Protein AF-A0A0P7Z3B7-F1 (afdb_monomer)

Foldseek 3Di:
DDDDDDDDDDDDDDDPDPDDDDPDPPPPDPDPVVVVVVVLCVLCVVLVHDPVNCVLLVFDFAAADPPWDFQDADPVQGTAIAHPLLSVLVVVLQVVCVVVVHHKDWRHFADALVRLSVVSVVVVVVPDDSVRCCQAGPRRRRDNSSNRFKTFIDDPPDDGQDPVRCVDPNLVSCVVPVVVSQKDQQAPCPPNSNHHHGSRIIGRDDPPD

Nearest PDB structures (foldseek):
  4mph-assembly1_B  TM=8.193E-01  e=2.760E-11  Bacillus anthracis
  4ox3-assembly1_A  TM=8.650E-01  e=1.212E-10  Bacillus subtilis subsp. subtilis str. 168
  4oxd-assembly1_A  TM=7.493E-01  e=1.209E-07  Streptococcus pneumoniae R6
  4oxd-a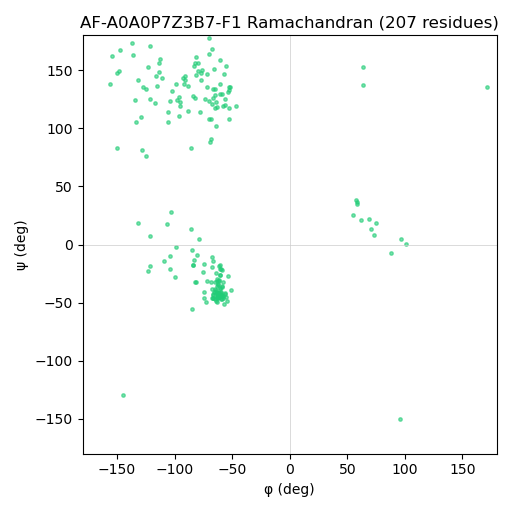ssembly2_B  TM=7.514E-01  e=4.695E-07  Streptococcus pneumoniae R6
  4nt9-assembly1_B  TM=7.430E-01  e=5.311E-07  Streptococcus pneumoniae TIGR4

Secondary structure (DSSP, 8-state):
-----PPP-----------------PPPPPPHHHHHHHHHHHHHHHTT--HHHHHHHTPPP-PPP---EEEE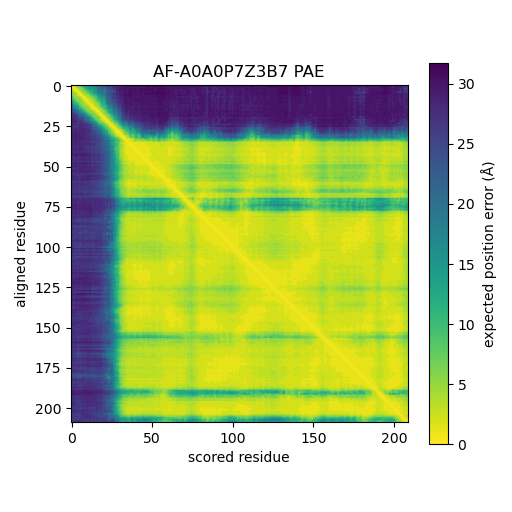EETTTEEEEE-HHHHHHHHHHHHHHHHTT---EEEE----HHHHHHHHHHHHHTT--HHHHTTSSPPTT--GGGGT-EEEEE-SSS-TTSGGGGGSHHHHHHHHHGGGGTEEESS-SSSSTTPPP-TTEEEEPPTT-

Solvent-accessible surface area (backbone atoms only — not comparable to full-atom values): 12345 Å² total; per-residue (Å²): 131,90,78,92,82,84,84,88,83,83,87,85,88,76,82,83,73,82,78,74,79,82,91,66,88,67,79,75,73,76,55,70,69,57,58,49,50,52,51,32,50,53,53,32,51,75,66,72,48,49,72,66,63,48,57,77,34,68,66,61,81,28,66,68,58,83,79,60,37,82,55,49,75,43,99,88,84,42,76,37,36,14,21,65,66,40,38,51,34,47,51,54,48,51,54,52,34,47,75,70,76,31,67,78,41,81,79,46,36,44,40,54,56,67,54,45,45,48,56,53,51,53,45,42,72,72,68,46,50,67,76,61,50,45,31,79,40,64,58,49,42,42,34,57,24,19,43,16,35,21,37,29,47,40,56,92,89,48,69,77,98,42,68,66,44,56,78,35,73,49,38,53,48,42,77,75,47,32,58,85,48,37,32,41,74,67,23,45,89,63,93,27,57,70,36,50,59,37,73,38,37,32,30,51,62,57,96,91,112

Structure (mmCIF, N/CA/C/O backbone):
data_AF-A0A0P7Z3B7-F1
#
_entry.id   AF-A0A0P7Z3B7-F1
#
loop_
_atom_site.group_PDB
_atom_site.id
_atom_site.type_symbol
_atom_site.label_atom_id
_atom_site.label_alt_id
_atom_site.label_comp_id
_atom_site.label_asym_id
_atom_site.label_entity_id
_atom_site.label_seq_id
_atom_site.pdbx_PDB_ins_code
_atom_site.Cartn_x
_atom_site.Cartn_y
_atom_site.Cartn_z
_atom_site.occupancy
_atom_site.B_iso_or_equiv
_atom_s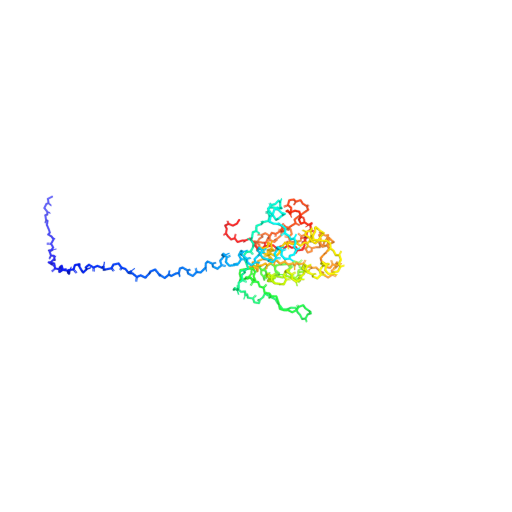ite.auth_seq_id
_atom_site.auth_comp_id
_atom_site.auth_asym_id
_atom_site.auth_atom_id
_atom_site.pdbx_PDB_model_num
ATOM 1 N N . MET A 1 1 ? -27.847 -69.546 -26.483 1.00 36.50 1 MET A N 1
ATOM 2 C CA . MET A 1 1 ? -27.750 -70.873 -25.841 1.00 36.50 1 MET A CA 1
ATOM 3 C C . MET A 1 1 ? -26.694 -70.793 -24.744 1.00 36.50 1 MET A C 1
ATOM 5 O O . MET A 1 1 ? -25.582 -70.447 -25.092 1.00 36.50 1 MET A O 1
ATOM 9 N N . ILE A 1 2 ? -27.082 -71.100 -23.490 1.00 36.81 2 ILE A N 1
ATOM 10 C CA . ILE A 1 2 ? -26.326 -71.859 -22.457 1.00 36.81 2 ILE A CA 1
ATOM 11 C C . ILE A 1 2 ? -24.999 -71.226 -21.943 1.00 36.81 2 ILE A C 1
ATOM 13 O O . ILE A 1 2 ? -24.175 -70.839 -22.747 1.00 36.81 2 ILE A O 1
ATOM 17 N N . ASN A 1 3 ? -24.581 -71.177 -20.671 1.00 33.94 3 ASN A N 1
ATOM 18 C CA . ASN A 1 3 ? -25.103 -71.322 -19.300 1.00 33.94 3 ASN A CA 1
ATOM 19 C C . ASN A 1 3 ? -23.839 -71.331 -18.388 1.00 33.94 3 ASN A C 1
ATOM 21 O O . ASN A 1 3 ? -22.942 -72.109 -18.688 1.00 33.94 3 ASN A O 1
ATOM 25 N N . ARG A 1 4 ? -23.841 -70.594 -17.256 1.00 42.25 4 ARG A N 1
ATOM 26 C CA . ARG A 1 4 ? -23.097 -70.850 -15.977 1.00 42.25 4 ARG A CA 1
ATOM 27 C C . ARG A 1 4 ? -21.538 -70.834 -16.011 1.00 42.25 4 ARG A C 1
ATOM 29 O O . ARG A 1 4 ? -20.939 -71.046 -17.043 1.00 42.25 4 ARG A O 1
ATOM 36 N N . CYS A 1 5 ? -20.772 -70.525 -14.954 1.00 36.00 5 CYS A N 1
ATOM 37 C CA . CYS A 1 5 ? -20.887 -70.736 -13.502 1.00 36.00 5 CYS A CA 1
ATOM 38 C C . CYS A 1 5 ? -20.172 -69.617 -12.701 1.00 36.00 5 CYS A C 1
ATOM 40 O O . CYS A 1 5 ? -19.116 -69.137 -13.099 1.00 36.00 5 CYS A O 1
ATOM 42 N N . ARG A 1 6 ? -20.711 -69.286 -11.518 1.00 44.97 6 ARG A N 1
ATOM 43 C CA . ARG A 1 6 ? -20.017 -68.599 -10.406 1.00 44.97 6 ARG A CA 1
ATOM 44 C C . ARG A 1 6 ? -19.153 -69.595 -9.615 1.00 44.97 6 ARG A C 1
ATOM 46 O O . ARG A 1 6 ? -19.580 -70.744 -9.494 1.00 44.97 6 ARG A O 1
ATOM 53 N N . PRO A 1 7 ? -18.108 -69.146 -8.901 1.00 41.78 7 PRO A N 1
ATOM 54 C CA . PRO A 1 7 ? -17.757 -69.714 -7.611 1.00 41.78 7 PRO A CA 1
ATOM 55 C C . PRO A 1 7 ? -18.295 -68.835 -6.473 1.00 41.78 7 PRO A C 1
ATOM 57 O O . PRO A 1 7 ? -18.281 -67.605 -6.526 1.00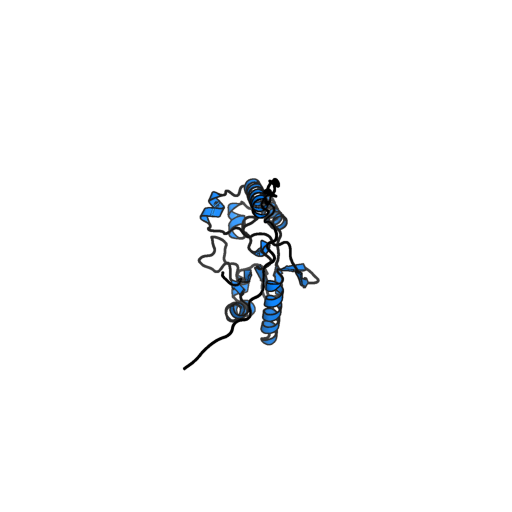 41.78 7 PRO A O 1
ATOM 60 N N . ALA A 1 8 ? -18.819 -69.509 -5.455 1.00 45.41 8 ALA A N 1
ATOM 61 C CA . ALA A 1 8 ? -19.181 -68.944 -4.168 1.00 45.41 8 ALA A CA 1
ATOM 62 C C . ALA A 1 8 ? -17.913 -68.722 -3.331 1.00 45.41 8 ALA A C 1
ATOM 64 O O . ALA A 1 8 ? -17.036 -69.586 -3.329 1.00 45.41 8 ALA A O 1
ATOM 65 N N . LEU A 1 9 ? -17.845 -67.619 -2.583 1.00 38.56 9 LEU A N 1
ATOM 66 C CA . LEU A 1 9 ? -16.913 -67.489 -1.467 1.00 38.56 9 LEU A CA 1
ATOM 67 C C . LEU A 1 9 ? -17.702 -67.207 -0.188 1.00 38.56 9 LEU A C 1
ATOM 69 O O . LEU A 1 9 ? -18.557 -66.325 -0.136 1.00 38.56 9 LEU A O 1
ATOM 73 N N . LEU A 1 10 ? -17.442 -68.070 0.787 1.00 37.56 10 LEU A N 1
ATOM 74 C CA . LEU A 1 10 ? -18.091 -68.209 2.080 1.00 37.56 10 LEU A CA 1
ATOM 75 C C . LEU A 1 10 ? -17.567 -67.156 3.076 1.00 37.56 10 LEU A C 1
ATOM 77 O O . LEU A 1 10 ? -16.421 -66.725 2.991 1.00 37.56 10 LEU A O 1
ATOM 81 N N . LEU A 1 11 ? -18.452 -66.768 3.996 1.00 44.72 11 LEU A N 1
ATOM 82 C CA . LEU A 1 11 ? -18.393 -65.672 4.966 1.00 44.72 11 LEU A CA 1
ATOM 83 C C . LEU A 1 11 ? -17.183 -65.647 5.916 1.00 44.72 11 LEU A C 1
ATOM 85 O O . LEU A 1 11 ? -16.770 -66.691 6.409 1.00 44.72 11 LEU A O 1
ATOM 89 N N . LEU A 1 12 ? -16.840 -64.438 6.382 1.00 35.62 12 LEU A N 1
ATOM 90 C CA . LEU A 1 12 ? -16.549 -64.182 7.800 1.00 35.62 12 LEU A CA 1
ATOM 91 C C . LEU A 1 12 ? -17.282 -62.904 8.254 1.00 35.62 12 LEU A C 1
ATOM 93 O O . LEU A 1 12 ? -16.911 -61.793 7.887 1.00 35.62 12 LEU A O 1
ATOM 97 N N . LEU A 1 13 ? -18.357 -63.079 9.031 1.00 47.16 13 LEU A N 1
ATOM 98 C CA . LEU A 1 13 ? -19.022 -62.013 9.786 1.00 47.16 13 LEU A CA 1
ATOM 99 C C . LEU A 1 13 ? -18.197 -61.724 11.045 1.00 47.16 13 LEU A C 1
ATOM 101 O O . LEU A 1 13 ? -18.100 -62.571 11.931 1.00 47.16 13 LEU A O 1
ATOM 105 N N . VAL A 1 14 ? -17.618 -60.529 11.120 1.00 44.59 14 VAL A N 1
ATOM 106 C CA . VAL A 1 14 ? -17.012 -59.972 12.339 1.00 44.59 14 VAL A CA 1
ATOM 107 C C . VAL A 1 14 ? -18.124 -59.238 13.104 1.00 44.59 14 VAL A C 1
ATOM 109 O O . VAL A 1 14 ? -18.920 -58.548 12.462 1.00 44.59 14 VAL A O 1
ATOM 112 N N . PRO A 1 15 ? -18.254 -59.377 14.437 1.00 44.25 15 PRO A N 1
ATOM 113 C CA . PRO A 1 15 ? -19.322 -58.703 15.165 1.00 44.25 15 PRO A CA 1
ATOM 114 C C . PRO A 1 15 ? -19.102 -57.186 15.132 1.00 44.25 15 PRO A C 1
ATOM 116 O O . PRO A 1 15 ? -17.994 -56.713 15.389 1.00 44.25 15 PRO A O 1
ATOM 119 N N . LEU A 1 16 ? -20.162 -56.422 14.838 1.00 47.56 16 LEU A N 1
ATOM 120 C CA . LEU A 1 16 ? -20.175 -54.977 15.063 1.00 47.56 16 LEU A CA 1
ATOM 121 C C . LEU A 1 16 ? -20.062 -54.730 16.570 1.00 47.56 16 LEU A C 1
ATOM 123 O O . LEU A 1 16 ? -21.037 -54.863 17.310 1.00 47.56 16 LEU A O 1
ATOM 127 N N . ALA A 1 17 ? -18.864 -54.373 17.026 1.00 47.78 17 ALA A N 1
ATOM 128 C CA . ALA A 1 17 ? -18.701 -53.730 18.315 1.00 47.78 17 ALA A CA 1
ATOM 129 C C . ALA A 1 17 ? -19.410 -52.370 18.255 1.00 47.78 17 ALA A C 1
ATOM 131 O O . ALA A 1 17 ? -19.120 -51.544 17.391 1.00 47.78 17 ALA A O 1
ATOM 132 N N . SER A 1 18 ? -20.363 -52.170 19.165 1.00 49.66 18 SER A N 1
ATOM 133 C CA . SER A 1 18 ? -21.007 -50.886 19.428 1.00 49.66 18 SER A CA 1
ATOM 134 C C . SER A 1 18 ? -19.931 -49.835 19.696 1.00 49.66 18 SER A C 1
ATOM 136 O O . SER A 1 18 ? -19.284 -49.871 20.743 1.00 49.66 18 SER A O 1
ATOM 138 N N . LEU A 1 19 ? -19.729 -48.913 18.755 1.00 43.72 19 LEU A N 1
ATOM 139 C CA . LEU A 1 19 ? -18.882 -47.749 18.968 1.00 43.72 19 LEU A CA 1
ATOM 140 C C . LEU A 1 19 ? -19.593 -46.851 19.981 1.00 43.72 19 LEU A C 1
ATOM 142 O O . LEU A 1 19 ? -20.632 -46.268 19.685 1.00 43.72 19 LEU A O 1
ATOM 146 N N . ALA A 1 20 ? -19.066 -46.802 21.201 1.00 49.91 20 ALA A N 1
ATOM 147 C CA . ALA A 1 20 ? -19.417 -45.756 22.145 1.00 49.91 20 ALA A CA 1
ATOM 148 C C . ALA A 1 20 ? -19.053 -44.404 21.516 1.00 49.91 20 ALA A C 1
ATOM 150 O O . ALA A 1 20 ? -17.937 -44.238 21.019 1.00 49.91 20 ALA A O 1
ATOM 151 N N . GLU A 1 21 ? -19.993 -43.459 21.517 1.00 45.69 21 GLU A N 1
ATOM 152 C CA . GLU A 1 21 ? -19.728 -42.100 21.048 1.00 45.69 21 GLU A CA 1
ATOM 153 C C . GLU A 1 21 ? -18.621 -41.458 21.897 1.00 45.69 21 GLU A C 1
ATOM 155 O O . GLU A 1 21 ? -18.611 -41.628 23.125 1.00 45.69 21 GLU A O 1
ATOM 160 N N . PRO A 1 22 ? -17.670 -40.728 21.287 1.00 35.72 22 PRO A N 1
ATOM 161 C CA . PRO A 1 22 ? -16.619 -40.087 22.048 1.00 35.72 22 PRO A CA 1
ATOM 162 C C . PRO A 1 22 ? -17.222 -38.929 22.849 1.00 35.72 22 PRO A C 1
ATOM 164 O O . PRO A 1 22 ? -17.558 -37.877 22.311 1.00 35.72 22 PRO A O 1
ATOM 167 N N . ARG A 1 23 ? -17.316 -39.114 24.169 1.00 43.25 23 ARG A N 1
ATOM 168 C CA . ARG A 1 23 ? -17.404 -38.012 25.133 1.00 43.25 23 ARG A CA 1
ATOM 169 C C . ARG A 1 23 ? -16.060 -37.294 25.166 1.00 43.25 23 ARG A C 1
ATOM 171 O O . ARG A 1 23 ? -15.190 -37.637 25.959 1.00 43.25 23 ARG A O 1
ATOM 178 N N . CYS A 1 24 ? -15.904 -36.321 24.283 1.00 29.91 24 CYS A N 1
ATOM 179 C CA . CYS A 1 24 ? -14.911 -35.267 24.412 1.00 29.91 24 CYS A CA 1
ATOM 180 C C . CYS A 1 24 ? -15.483 -34.024 23.723 1.00 29.91 24 CYS A C 1
ATOM 182 O O . CYS A 1 24 ? -15.210 -33.769 22.554 1.00 29.91 24 CYS A O 1
ATOM 184 N N . GLU A 1 25 ? -16.318 -33.267 24.436 1.00 40.88 25 GLU A N 1
ATOM 185 C CA . GLU A 1 25 ? -16.429 -31.834 24.157 1.00 40.88 25 GLU A CA 1
ATOM 186 C C . GLU A 1 25 ? -15.094 -31.230 24.593 1.00 40.88 25 GLU A C 1
ATOM 188 O O . GLU A 1 25 ? -14.868 -30.944 25.766 1.00 40.88 25 GLU A O 1
ATOM 193 N N . ALA A 1 26 ? -14.152 -31.159 23.654 1.00 45.47 26 ALA A N 1
ATOM 194 C CA . ALA A 1 26 ? -13.059 -30.217 23.776 1.00 45.47 26 ALA A CA 1
ATOM 195 C C . ALA A 1 26 ? -13.692 -28.833 23.642 1.00 45.47 26 ALA A C 1
ATOM 197 O O . ALA A 1 26 ? -14.347 -28.569 22.630 1.00 45.47 26 ALA A O 1
ATOM 198 N N . ASP A 1 27 ? -13.535 -27.981 24.657 1.00 44.59 27 ASP A N 1
ATOM 199 C CA . ASP A 1 27 ? -13.855 -26.562 24.528 1.00 44.59 27 ASP A CA 1
ATOM 200 C C . ASP A 1 27 ? -13.226 -26.070 23.221 1.00 44.59 27 ASP A C 1
ATOM 202 O O . ASP A 1 27 ? -12.018 -26.227 23.010 1.00 44.59 27 ASP A O 1
ATOM 206 N N . ALA A 1 28 ? -14.055 -25.578 22.298 1.00 48.34 28 ALA A N 1
ATOM 207 C CA . ALA A 1 28 ? -13.571 -25.107 21.013 1.00 48.34 28 ALA A CA 1
ATOM 208 C C . ALA A 1 28 ? -12.505 -24.039 21.280 1.00 48.34 28 ALA A C 1
ATOM 210 O O . ALA A 1 28 ? -12.786 -23.036 21.942 1.00 48.34 28 ALA A O 1
ATOM 211 N N . LEU A 1 29 ? -11.277 -24.272 20.803 1.00 41.44 29 LEU A N 1
ATOM 212 C CA . LEU A 1 29 ? -10.244 -23.243 20.817 1.00 41.44 29 LEU A CA 1
ATOM 213 C C . LEU A 1 29 ? -10.841 -21.987 20.166 1.00 41.44 29 LEU A C 1
ATOM 215 O O . LEU A 1 29 ? -11.536 -22.123 19.153 1.00 41.44 29 LEU A O 1
ATOM 219 N N . PRO A 1 30 ? -10.634 -20.792 20.748 1.00 51.16 30 PRO A N 1
ATOM 220 C CA . PRO A 1 30 ? -11.191 -19.572 20.189 1.00 51.16 30 PRO A CA 1
ATOM 221 C C . PRO A 1 30 ? -10.778 -19.463 18.723 1.00 51.16 30 PRO A C 1
ATOM 223 O O . PRO A 1 30 ? -9.611 -19.671 18.389 1.00 51.16 30 PRO A O 1
ATOM 226 N N . ASP A 1 31 ? -11.753 -19.186 17.857 1.00 54.22 31 ASP A N 1
ATOM 227 C CA . ASP A 1 31 ? -11.509 -18.935 16.443 1.00 54.22 31 ASP A CA 1
ATOM 228 C C . ASP A 1 31 ? -10.435 -17.835 16.332 1.00 54.22 31 ASP A C 1
ATOM 230 O O . ASP A 1 31 ? -10.680 -16.717 16.800 1.00 54.22 31 ASP A O 1
ATOM 234 N N . PRO A 1 32 ? -9.257 -18.116 15.742 1.00 61.25 32 PRO A N 1
ATOM 235 C CA . PRO A 1 32 ? -8.198 -17.122 15.580 1.00 61.25 32 PRO A CA 1
ATOM 236 C C . PRO A 1 32 ? -8.694 -15.848 14.880 1.00 61.25 32 PRO A C 1
ATOM 238 O O . PRO A 1 32 ? -8.189 -14.754 15.133 1.00 61.25 32 PRO A O 1
ATOM 241 N N . SER A 1 33 ? -9.739 -15.967 14.050 1.00 69.81 33 SER A N 1
ATOM 242 C CA . SER A 1 33 ? -10.384 -14.833 13.390 1.00 69.81 33 SER A CA 1
ATOM 243 C C . SER A 1 33 ? -11.217 -13.967 14.349 1.00 69.81 33 SER A C 1
ATOM 245 O O . SER A 1 33 ? -11.292 -12.749 14.169 1.00 69.81 33 SER A O 1
ATOM 247 N N . ALA A 1 34 ? -11.807 -14.556 15.395 1.00 75.25 34 ALA A N 1
ATOM 248 C CA . ALA A 1 34 ? -12.575 -13.835 16.407 1.00 75.25 34 ALA A CA 1
ATOM 249 C C . ALA A 1 34 ? -11.661 -13.046 17.355 1.00 75.25 34 ALA A C 1
ATOM 251 O O . ALA A 1 34 ? -11.952 -11.884 17.647 1.00 75.25 34 ALA A O 1
ATOM 252 N N . ASP A 1 35 ? -10.531 -13.633 17.769 1.00 87.25 35 ASP A N 1
ATOM 253 C CA . ASP A 1 35 ? -9.511 -12.925 18.558 1.00 87.25 35 ASP A CA 1
ATOM 254 C C . ASP A 1 35 ? -8.921 -11.745 17.770 1.00 87.25 35 ASP A C 1
ATOM 256 O O . ASP A 1 35 ? -8.833 -10.623 18.276 1.00 87.25 35 ASP A O 1
ATOM 260 N N . TYR A 1 36 ? -8.630 -11.955 16.481 1.00 90.38 36 TYR A N 1
ATOM 261 C CA . TYR A 1 36 ? -8.165 -10.886 15.600 1.00 90.38 36 TYR A CA 1
ATOM 262 C C . TYR A 1 36 ? -9.180 -9.738 15.488 1.00 90.38 36 TYR A C 1
ATOM 264 O O . TYR A 1 36 ? -8.816 -8.572 15.648 1.00 90.38 36 TYR A O 1
ATOM 272 N N . ARG A 1 37 ? -10.468 -10.044 15.274 1.00 93.19 37 ARG A N 1
ATOM 273 C CA . ARG A 1 37 ? -11.531 -9.024 15.205 1.00 93.19 37 ARG A CA 1
ATOM 274 C C . ARG A 1 37 ? -11.647 -8.220 16.497 1.00 93.19 37 ARG A C 1
ATOM 276 O O . ARG A 1 37 ? -11.743 -6.998 16.427 1.00 93.19 37 ARG A O 1
ATOM 283 N N . ALA A 1 38 ? -11.590 -8.881 17.653 1.00 93.44 38 ALA A N 1
ATOM 284 C CA . ALA A 1 38 ? -11.646 -8.205 18.948 1.00 93.44 38 ALA A CA 1
ATOM 285 C C . ALA A 1 38 ? -10.446 -7.264 19.154 1.00 93.44 38 ALA A C 1
ATOM 287 O O . ALA A 1 38 ? -10.609 -6.138 19.626 1.00 93.44 38 ALA A O 1
ATOM 288 N N . ARG A 1 39 ? -9.241 -7.686 18.744 1.00 94.69 39 ARG A N 1
ATOM 289 C CA . ARG A 1 39 ? -8.040 -6.832 18.766 1.00 94.69 39 ARG A CA 1
ATOM 290 C C . ARG A 1 39 ? -8.188 -5.616 17.854 1.00 94.69 39 ARG A C 1
ATOM 292 O O . ARG A 1 39 ? -7.888 -4.501 18.279 1.00 94.69 39 ARG A O 1
ATOM 299 N N . VAL A 1 40 ? -8.687 -5.814 16.634 1.00 96.81 40 VAL A N 1
ATOM 300 C CA . VAL A 1 40 ? -8.967 -4.730 15.680 1.00 96.81 40 VAL A CA 1
ATOM 301 C C . VAL A 1 40 ? -9.962 -3.727 16.270 1.00 96.81 40 VAL A C 1
ATOM 303 O O . VAL A 1 40 ? -9.705 -2.523 16.229 1.00 96.81 40 VAL A O 1
ATOM 306 N N . GLU A 1 41 ? -11.061 -4.191 16.863 1.00 95.81 41 GLU A N 1
ATOM 307 C CA . GLU A 1 41 ? -12.063 -3.325 17.501 1.00 95.81 41 GLU A CA 1
ATOM 308 C C . GLU A 1 41 ? -11.471 -2.525 18.672 1.00 95.81 41 GLU A C 1
ATOM 310 O O . GLU A 1 41 ? -11.667 -1.308 18.765 1.00 95.81 41 GLU A O 1
ATOM 315 N N . ALA A 1 42 ? -10.695 -3.184 19.538 1.00 96.06 42 ALA A N 1
ATOM 316 C CA . ALA A 1 42 ? -10.055 -2.546 20.685 1.00 96.06 42 ALA A CA 1
ATOM 317 C C . ALA A 1 42 ? -9.069 -1.443 20.258 1.00 96.06 42 ALA A C 1
ATOM 319 O O . ALA A 1 42 ? -9.105 -0.337 20.806 1.00 96.06 42 ALA A O 1
ATOM 320 N N . ILE A 1 43 ? -8.230 -1.714 19.252 1.00 97.44 43 ILE A N 1
ATOM 321 C CA . ILE A 1 43 ? -7.267 -0.742 18.715 1.00 97.44 43 ILE A CA 1
ATOM 322 C C . ILE A 1 43 ? -7.993 0.456 18.099 1.00 97.44 43 ILE A C 1
ATOM 324 O O . ILE A 1 43 ? -7.688 1.601 18.437 1.00 97.44 43 ILE A O 1
ATOM 328 N N . ASN A 1 44 ? -8.981 0.210 17.233 1.00 98.06 44 ASN A N 1
ATOM 329 C CA . ASN A 1 44 ? -9.733 1.280 16.574 1.00 98.06 44 ASN A CA 1
ATOM 330 C C . ASN A 1 44 ? -10.477 2.157 17.589 1.00 98.06 44 ASN A C 1
ATOM 332 O O . ASN A 1 44 ? -10.390 3.385 17.519 1.00 98.06 44 ASN A O 1
ATOM 336 N N . THR A 1 45 ? -11.103 1.547 18.599 1.00 97.00 45 THR A N 1
ATOM 337 C CA . THR A 1 45 ? -11.736 2.277 19.708 1.00 97.00 45 THR A CA 1
ATOM 338 C C . THR A 1 45 ? -10.717 3.144 20.454 1.00 97.00 45 THR A C 1
ATOM 340 O O . THR A 1 45 ? -10.977 4.318 20.718 1.00 97.00 45 THR A O 1
ATOM 343 N N . GLY A 1 46 ? -9.524 2.608 20.737 1.00 96.75 46 GLY A N 1
ATOM 344 C CA . GLY A 1 46 ? -8.428 3.336 21.385 1.00 96.75 46 GLY A CA 1
ATOM 345 C C . GLY A 1 46 ? -7.819 4.474 20.552 1.00 96.75 46 GLY A C 1
ATOM 346 O O . GLY A 1 46 ? -7.089 5.303 21.100 1.00 96.75 46 GLY A O 1
ATOM 347 N N . LEU A 1 47 ? -8.105 4.526 19.249 1.00 96.94 47 LEU A N 1
ATOM 348 C CA . LEU A 1 47 ? -7.741 5.617 18.336 1.00 96.94 47 LEU A CA 1
ATOM 349 C C . LEU A 1 47 ? -8.895 6.604 18.096 1.00 96.94 47 LEU A C 1
ATOM 351 O O . LEU A 1 47 ? -8.719 7.586 17.377 1.00 96.94 47 LEU A O 1
ATOM 355 N N . GLY A 1 48 ? -10.072 6.359 18.682 1.00 96.50 48 GLY A N 1
ATOM 356 C CA . GLY A 1 48 ? -11.276 7.156 18.438 1.00 96.50 48 GLY A CA 1
ATOM 357 C C . GLY A 1 48 ? -11.937 6.883 17.082 1.00 96.50 48 GLY A C 1
ATOM 358 O O . GLY A 1 48 ? -12.735 7.695 16.614 1.00 96.50 48 GLY A O 1
ATOM 359 N N . ILE A 1 49 ? -11.625 5.755 16.439 1.00 96.75 49 ILE A N 1
ATOM 360 C CA . ILE A 1 49 ? -12.220 5.340 15.166 1.00 96.75 49 ILE A CA 1
ATOM 361 C C . ILE A 1 49 ? -13.480 4.530 15.471 1.00 96.75 49 ILE A C 1
ATOM 363 O O . ILE A 1 49 ? -13.412 3.450 16.051 1.00 96.75 49 ILE A O 1
ATOM 367 N N . SER A 1 50 ? -14.643 5.050 15.079 1.00 93.00 50 SER A N 1
ATOM 368 C CA . SER A 1 50 ? -15.909 4.347 15.297 1.00 93.00 50 SER A CA 1
ATOM 369 C C . SER A 1 50 ? -16.179 3.279 14.238 1.00 93.00 50 SER A C 1
ATOM 371 O O . SER A 1 50 ? -15.927 3.473 13.049 1.00 93.00 50 SER A O 1
ATOM 373 N N . ASP A 1 51 ? -16.822 2.197 14.665 1.00 90.50 51 ASP A N 1
ATOM 374 C CA . ASP A 1 51 ? -17.336 1.126 13.808 1.00 90.50 51 ASP A CA 1
ATOM 375 C C . ASP A 1 51 ? -18.207 1.643 12.651 1.00 90.50 51 ASP A C 1
ATOM 377 O O . ASP A 1 51 ? -18.134 1.170 11.517 1.00 90.50 51 ASP A O 1
ATOM 381 N N . THR A 1 52 ? -19.032 2.654 12.933 1.00 90.81 52 THR A N 1
ATOM 382 C CA . THR A 1 52 ? -19.878 3.318 11.936 1.00 90.81 52 THR A CA 1
ATOM 383 C C . THR A 1 52 ? -19.042 4.038 10.881 1.00 90.81 52 THR A C 1
ATOM 385 O O . THR A 1 52 ? -19.364 3.956 9.699 1.00 90.81 52 THR A O 1
ATOM 388 N N . SER A 1 53 ? -17.958 4.712 11.284 1.00 90.12 53 SER A N 1
ATOM 389 C CA . SER A 1 53 ? -17.039 5.376 10.349 1.00 90.12 53 SER A CA 1
ATOM 390 C C . SER A 1 53 ? -16.434 4.372 9.368 1.00 90.12 53 SER A C 1
ATOM 392 O O . SER A 1 53 ? -16.444 4.603 8.163 1.00 90.12 53 SER A O 1
ATOM 394 N N . ILE A 1 54 ? -15.997 3.213 9.863 1.00 91.88 54 ILE A N 1
ATOM 395 C CA . ILE A 1 54 ? -15.427 2.144 9.034 1.00 91.88 54 ILE A CA 1
ATOM 396 C C . ILE A 1 54 ? -16.473 1.589 8.057 1.00 91.88 54 ILE A C 1
ATOM 398 O O . ILE A 1 54 ? -16.220 1.514 6.854 1.00 91.88 54 ILE A O 1
ATOM 402 N N . LYS A 1 55 ? -17.675 1.261 8.553 1.00 89.62 55 LYS A N 1
ATOM 403 C CA . LYS A 1 55 ? -18.775 0.717 7.735 1.00 89.62 55 LYS A CA 1
ATOM 404 C C . LYS A 1 55 ? -19.215 1.685 6.637 1.00 89.62 55 LYS A C 1
ATOM 406 O O . LYS A 1 55 ? -19.404 1.260 5.502 1.00 89.62 55 LYS A O 1
ATOM 411 N N . ASN A 1 56 ? -19.317 2.979 6.943 1.00 90.69 56 ASN A N 1
ATOM 412 C CA . ASN A 1 56 ? -19.708 4.003 5.968 1.00 90.69 56 ASN A CA 1
ATOM 413 C C . ASN A 1 56 ? -18.704 4.157 4.822 1.00 90.69 56 ASN A C 1
ATOM 415 O O . ASN A 1 56 ? -19.075 4.611 3.743 1.00 90.69 56 ASN A O 1
ATOM 419 N N . ARG A 1 57 ? -17.443 3.781 5.047 1.00 89.25 57 ARG A N 1
ATOM 420 C CA . ARG A 1 57 ? -16.407 3.785 4.013 1.00 89.25 57 ARG A CA 1
ATOM 421 C C . ARG A 1 57 ? -16.428 2.534 3.142 1.00 89.25 57 ARG A C 1
ATOM 423 O O . ARG A 1 57 ? -15.775 2.530 2.109 1.00 89.25 57 ARG A O 1
ATOM 430 N N . GLY A 1 58 ? -17.141 1.478 3.538 1.00 90.50 58 GLY A N 1
ATOM 431 C CA . GLY A 1 58 ? -17.163 0.208 2.807 1.00 90.50 58 GLY A CA 1
ATOM 432 C C . GLY A 1 58 ? -15.835 -0.556 2.848 1.00 90.50 58 GLY A C 1
ATOM 433 O O . GLY A 1 58 ? -15.584 -1.373 1.968 1.00 90.50 58 GLY A O 1
ATOM 434 N N . LEU A 1 59 ? -14.977 -0.289 3.839 1.00 90.81 59 LEU A N 1
ATOM 435 C CA . LEU A 1 59 ? -13.704 -0.993 3.986 1.00 90.81 59 LEU A CA 1
ATOM 436 C C . LEU A 1 59 ? -13.934 -2.431 4.463 1.00 90.81 59 LEU A C 1
ATOM 438 O O . LEU A 1 59 ? -14.698 -2.679 5.399 1.00 90.81 59 LEU A O 1
ATOM 442 N N . SER A 1 60 ? -13.224 -3.370 3.843 1.00 91.94 60 SER A N 1
ATOM 443 C CA . SER A 1 60 ? -13.240 -4.780 4.233 1.00 91.94 60 SER A CA 1
ATOM 444 C C . SER A 1 60 ? -12.139 -5.079 5.243 1.00 91.94 60 SER A C 1
ATOM 446 O O . SER A 1 60 ? -11.053 -4.504 5.178 1.00 91.94 60 SER A O 1
ATOM 448 N N . LEU A 1 61 ? -12.423 -5.984 6.182 1.00 94.44 61 LEU A N 1
ATOM 449 C CA . LEU A 1 61 ? -11.423 -6.444 7.141 1.00 94.44 61 LEU A CA 1
ATOM 450 C C . LEU A 1 61 ? -10.315 -7.204 6.402 1.00 94.44 61 LEU A C 1
ATOM 452 O O . LEU A 1 61 ? -10.598 -8.148 5.667 1.00 94.44 61 LEU A O 1
ATOM 456 N N . GLN A 1 62 ? -9.071 -6.821 6.659 1.00 95.00 62 GLN A N 1
ATOM 457 C CA . GLN A 1 62 ? -7.871 -7.409 6.081 1.00 95.00 62 GLN A CA 1
ATOM 458 C C . GLN A 1 62 ? -7.189 -8.262 7.146 1.00 95.00 62 GLN A C 1
ATOM 460 O O . GLN A 1 62 ? -6.609 -7.737 8.094 1.00 95.00 62 GLN A O 1
ATOM 465 N N . ILE A 1 63 ? -7.303 -9.586 7.024 1.00 92.75 63 ILE A N 1
ATOM 466 C CA . ILE A 1 63 ? -6.718 -10.509 8.001 1.00 92.75 63 ILE A CA 1
ATOM 467 C C . ILE A 1 63 ? -5.200 -10.484 7.869 1.00 92.75 63 ILE A C 1
ATOM 469 O O . ILE A 1 63 ? -4.660 -10.757 6.794 1.00 92.75 63 ILE A O 1
ATOM 473 N N . GLN A 1 64 ? -4.528 -10.179 8.979 1.00 93.00 64 GLN A N 1
ATOM 474 C CA . GLN A 1 64 ? -3.076 -10.221 9.034 1.00 93.00 64 GLN A CA 1
ATOM 475 C C . GLN A 1 64 ? -2.569 -11.637 8.748 1.00 93.00 64 GLN A C 1
ATOM 477 O O . GLN A 1 64 ? -3.031 -12.592 9.370 1.00 93.00 64 GLN A O 1
ATOM 482 N N . GLN A 1 65 ? -1.615 -11.756 7.827 1.00 90.19 65 GLN A N 1
ATOM 483 C CA . GLN A 1 65 ? -0.919 -13.013 7.570 1.00 90.19 65 GLN A CA 1
ATOM 484 C C . GLN A 1 65 ? 0.347 -13.110 8.419 1.00 90.19 65 GLN A C 1
ATOM 486 O O . GLN A 1 65 ? 1.104 -12.146 8.523 1.00 90.19 65 GLN A O 1
ATOM 491 N N . ASP A 1 66 ? 0.585 -14.297 8.975 1.00 86.38 66 ASP A N 1
ATOM 492 C CA . ASP A 1 66 ? 1.792 -14.594 9.752 1.00 86.38 66 ASP A CA 1
ATOM 493 C C . ASP A 1 66 ? 2.805 -15.446 8.956 1.00 86.38 66 ASP A C 1
ATOM 495 O O . ASP A 1 66 ? 3.997 -15.433 9.265 1.00 86.38 66 ASP A O 1
ATOM 499 N N . ASP A 1 67 ? 2.365 -16.156 7.905 1.00 89.69 67 ASP A N 1
ATOM 500 C CA . ASP A 1 67 ? 3.250 -16.890 6.985 1.00 89.69 67 ASP A CA 1
ATOM 501 C C . ASP A 1 67 ? 3.752 -15.962 5.872 1.00 89.69 67 ASP A C 1
ATOM 503 O O . ASP A 1 67 ? 3.190 -15.878 4.776 1.00 89.69 67 ASP A O 1
ATOM 507 N N . LEU A 1 68 ? 4.803 -15.213 6.196 1.00 93.69 68 LEU A N 1
ATOM 508 C CA . LEU A 1 68 ? 5.432 -14.252 5.300 1.00 93.69 68 LEU A CA 1
ATOM 509 C C . LEU A 1 68 ? 6.841 -14.695 4.922 1.00 93.69 68 LEU A C 1
ATOM 511 O O . LEU A 1 68 ? 7.581 -15.291 5.708 1.00 93.69 68 LEU A O 1
ATOM 515 N N . VAL A 1 69 ? 7.249 -14.329 3.714 1.00 94.44 69 VAL A N 1
ATOM 516 C CA . VAL A 1 69 ? 8.601 -14.546 3.203 1.00 94.44 69 VAL A CA 1
ATOM 517 C C . VAL A 1 69 ? 9.312 -13.217 2.998 1.00 94.44 69 VAL A C 1
ATOM 519 O O . VAL A 1 69 ? 8.677 -12.184 2.791 1.00 94.44 69 VAL A O 1
ATOM 522 N N . VAL A 1 70 ? 10.647 -13.250 3.019 1.00 91.62 70 VAL A N 1
ATOM 523 C CA . VAL A 1 70 ? 11.455 -12.099 2.604 1.00 91.62 70 VAL A CA 1
ATOM 524 C C . VAL A 1 70 ? 11.181 -11.820 1.130 1.00 91.62 70 VAL A C 1
ATOM 526 O O . VAL A 1 70 ? 11.423 -12.668 0.265 1.00 91.62 70 VAL A O 1
ATOM 529 N N . ALA A 1 71 ? 10.664 -10.629 0.873 1.00 79.00 71 ALA A N 1
ATOM 530 C CA . ALA A 1 71 ? 10.307 -10.139 -0.440 1.00 79.00 71 ALA A CA 1
ATOM 531 C C . ALA A 1 71 ? 11.510 -9.530 -1.151 1.00 79.00 71 ALA A C 1
ATOM 533 O O . ALA A 1 71 ? 11.883 -9.976 -2.239 1.00 79.00 71 ALA A O 1
ATOM 534 N N . ASP A 1 72 ? 12.129 -8.562 -0.480 1.00 79.19 72 ASP A N 1
ATOM 535 C CA . ASP A 1 72 ? 13.264 -7.791 -0.960 1.00 79.19 72 ASP A CA 1
ATOM 536 C C . ASP A 1 72 ? 14.073 -7.254 0.232 1.00 79.19 72 ASP A C 1
ATOM 538 O O . ASP A 1 72 ? 13.591 -7.237 1.373 1.00 79.19 72 ASP A O 1
ATOM 542 N N . ILE A 1 73 ? 15.313 -6.851 -0.021 1.00 79.69 73 ILE A N 1
ATOM 543 C CA . ILE A 1 73 ? 16.192 -6.234 0.972 1.00 79.69 73 ILE A CA 1
ATOM 544 C C . ILE A 1 73 ? 16.745 -4.956 0.361 1.00 79.69 73 ILE A C 1
ATOM 546 O O . ILE A 1 73 ? 17.612 -5.004 -0.511 1.00 79.69 73 ILE A O 1
ATOM 550 N N . ASP A 1 74 ? 16.300 -3.821 0.881 1.00 79.56 74 ASP A N 1
ATOM 551 C CA . ASP A 1 74 ? 16.882 -2.531 0.542 1.00 79.56 74 ASP A CA 1
ATOM 552 C C . ASP A 1 74 ? 17.917 -2.132 1.614 1.00 79.56 74 ASP A C 1
ATOM 554 O O . ASP A 1 74 ? 17.601 -2.123 2.808 1.00 79.56 74 ASP A O 1
ATOM 558 N N . PRO A 1 75 ? 19.165 -1.790 1.241 1.00 70.38 75 PRO A N 1
ATOM 559 C CA . PRO A 1 75 ? 20.200 -1.406 2.203 1.00 70.38 75 PRO A CA 1
ATOM 560 C C . PRO A 1 75 ? 19.859 -0.188 3.080 1.00 70.38 75 PRO A C 1
ATOM 562 O O . PRO A 1 75 ? 20.465 -0.028 4.141 1.00 70.38 75 PRO A O 1
ATOM 565 N N . GLY A 1 76 ? 18.937 0.677 2.646 1.00 72.81 76 GLY A N 1
ATOM 566 C CA . GLY A 1 76 ? 18.489 1.865 3.373 1.00 72.81 76 GLY A CA 1
ATOM 567 C C . GLY A 1 76 ? 17.162 1.691 4.119 1.00 72.81 76 GLY A C 1
ATOM 568 O O . GLY A 1 76 ? 16.964 2.351 5.138 1.00 72.81 76 GLY A O 1
ATOM 569 N N . GLN A 1 77 ? 16.272 0.814 3.647 1.00 72.31 77 GLN A N 1
ATOM 570 C CA . GLN A 1 77 ? 14.910 0.640 4.178 1.00 72.31 77 GLN A CA 1
ATOM 571 C C . GLN A 1 77 ? 14.710 -0.682 4.937 1.00 72.31 77 GLN A C 1
ATOM 573 O O . GLN A 1 77 ? 13.763 -0.814 5.712 1.00 72.31 77 GLN A O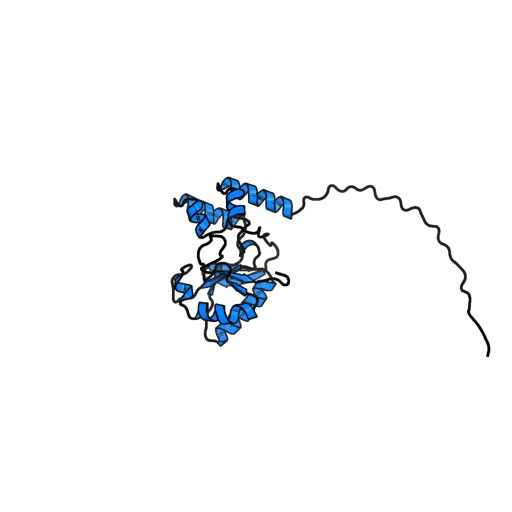 1
ATOM 578 N N . GLY A 1 78 ? 15.638 -1.630 4.801 1.00 83.75 78 GLY A N 1
ATOM 579 C CA . GLY A 1 78 ? 15.638 -2.893 5.529 1.00 83.75 78 GLY A CA 1
ATOM 580 C C . GLY A 1 78 ? 15.008 -4.042 4.747 1.00 83.75 78 GLY A C 1
ATOM 581 O O . GLY A 1 78 ? 15.117 -4.132 3.527 1.00 83.75 78 GLY A O 1
ATOM 582 N N . VAL A 1 79 ? 14.414 -4.985 5.479 1.00 89.88 79 VAL A N 1
ATOM 583 C CA . VAL A 1 79 ? 13.856 -6.220 4.915 1.00 89.88 79 VAL A CA 1
ATOM 584 C C . VAL A 1 79 ? 12.355 -6.057 4.728 1.00 89.88 79 VAL A C 1
ATOM 586 O O . VAL A 1 79 ? 11.636 -5.796 5.694 1.00 89.88 79 VAL A O 1
ATOM 589 N N . PHE A 1 80 ? 11.881 -6.273 3.505 1.00 92.88 80 PHE A N 1
ATOM 590 C CA . PHE A 1 80 ? 10.458 -6.313 3.194 1.00 92.88 80 PHE A CA 1
ATOM 591 C C . PHE A 1 80 ? 9.922 -7.734 3.308 1.00 92.88 80 PHE A C 1
ATOM 593 O O . PHE A 1 80 ? 10.575 -8.696 2.898 1.00 92.88 80 PHE A O 1
ATOM 600 N N . PHE A 1 81 ? 8.705 -7.859 3.829 1.00 95.56 81 PHE A N 1
ATOM 601 C CA . PHE A 1 81 ? 7.989 -9.125 3.935 1.00 95.56 81 PHE A CA 1
ATOM 602 C C . PHE A 1 81 ? 6.725 -9.088 3.076 1.00 95.56 81 PHE A C 1
ATOM 604 O O . PHE A 1 81 ? 6.092 -8.042 2.948 1.00 95.56 81 PHE A O 1
ATOM 611 N N . MET A 1 82 ? 6.363 -10.225 2.489 1.00 95.62 82 MET A N 1
ATOM 612 C CA . MET A 1 82 ? 5.162 -10.408 1.666 1.00 95.62 82 MET A CA 1
ATOM 613 C C . MET A 1 82 ? 4.633 -11.831 1.831 1.00 95.62 82 MET A C 1
ATOM 615 O O . MET A 1 82 ? 5.349 -12.714 2.314 1.00 95.62 82 MET A O 1
ATOM 619 N N . SER A 1 83 ? 3.413 -12.078 1.359 1.00 95.62 83 SER A N 1
ATOM 620 C CA . SER A 1 83 ? 2.972 -13.446 1.099 1.00 95.62 83 SER A CA 1
ATOM 621 C C . SER A 1 83 ? 3.866 -14.112 0.043 1.00 95.62 83 SER A C 1
ATOM 623 O O . SER A 1 83 ? 4.566 -13.456 -0.743 1.00 95.62 83 SER A O 1
ATOM 625 N N . ARG A 1 84 ? 3.869 -15.447 0.023 1.00 94.81 84 ARG A N 1
ATOM 626 C CA . ARG A 1 84 ? 4.687 -16.217 -0.917 1.00 94.81 84 ARG A CA 1
ATOM 627 C C . ARG A 1 84 ? 4.333 -15.900 -2.367 1.00 94.81 84 ARG A C 1
ATOM 629 O O . ARG A 1 84 ? 5.256 -15.741 -3.171 1.00 94.81 84 ARG A O 1
ATOM 636 N N . GLU A 1 85 ? 3.037 -15.821 -2.655 1.00 94.44 85 GLU A N 1
ATOM 637 C CA . GLU A 1 85 ? 2.477 -15.559 -3.979 1.00 94.44 85 GLU A CA 1
ATOM 638 C C . GLU A 1 85 ? 2.784 -14.132 -4.436 1.00 94.44 85 GLU A C 1
ATOM 640 O O . GLU A 1 85 ? 3.289 -13.955 -5.542 1.00 94.44 85 GLU A O 1
ATOM 645 N N . ALA A 1 86 ? 2.589 -13.130 -3.569 1.00 95.88 86 ALA A N 1
ATOM 646 C CA . ALA A 1 86 ? 2.913 -11.740 -3.897 1.00 95.88 86 ALA A CA 1
ATOM 647 C C . ALA A 1 86 ? 4.401 -11.564 -4.201 1.00 95.88 86 ALA A C 1
ATOM 649 O O . ALA A 1 86 ? 4.753 -10.876 -5.153 1.00 95.88 86 ALA A O 1
ATOM 650 N N . ARG A 1 87 ? 5.280 -12.255 -3.468 1.00 95.44 87 ARG A N 1
ATOM 651 C CA . ARG A 1 87 ? 6.729 -12.222 -3.710 1.00 95.44 87 ARG A CA 1
ATOM 652 C C . ARG A 1 87 ? 7.143 -12.897 -5.021 1.00 95.44 87 ARG A C 1
ATOM 654 O O . ARG A 1 87 ? 8.132 -12.467 -5.609 1.00 95.44 87 ARG A O 1
ATOM 661 N N . ASP A 1 88 ? 6.441 -13.936 -5.476 1.00 95.00 88 ASP A N 1
ATOM 662 C CA . ASP A 1 88 ? 6.720 -14.538 -6.792 1.00 95.00 88 ASP A CA 1
ATOM 663 C C . ASP A 1 88 ? 6.236 -13.622 -7.921 1.00 95.00 88 ASP A C 1
ATOM 665 O O . ASP A 1 88 ? 7.029 -13.265 -8.791 1.00 95.00 88 ASP A O 1
ATOM 669 N N . ALA A 1 89 ? 4.988 -13.150 -7.841 1.00 96.19 89 ALA A N 1
ATOM 670 C CA . ALA A 1 89 ? 4.417 -12.229 -8.823 1.00 96.19 89 ALA A CA 1
ATOM 671 C C . ALA A 1 89 ? 5.213 -10.915 -8.919 1.00 96.19 89 ALA A C 1
ATOM 673 O O . ALA A 1 89 ? 5.509 -10.442 -10.015 1.00 96.19 89 ALA A O 1
ATOM 674 N N . TRP A 1 90 ? 5.633 -10.356 -7.778 1.00 95.69 90 TRP A N 1
ATOM 675 C CA . TRP A 1 90 ? 6.477 -9.162 -7.722 1.00 95.69 90 TRP A CA 1
ATOM 676 C C . TRP A 1 90 ? 7.791 -9.354 -8.479 1.00 95.69 90 TRP A C 1
ATOM 678 O O . TRP A 1 90 ? 8.175 -8.491 -9.260 1.00 95.69 90 TRP A O 1
ATOM 688 N N . ARG A 1 91 ? 8.479 -10.486 -8.290 1.00 95.19 91 ARG A N 1
ATOM 689 C CA . ARG A 1 91 ? 9.765 -10.741 -8.959 1.00 95.19 91 ARG A CA 1
ATOM 690 C C . ARG A 1 91 ? 9.622 -10.845 -10.469 1.00 95.19 91 ARG A C 1
ATOM 692 O O . ARG A 1 91 ? 10.494 -10.368 -11.191 1.00 95.19 91 ARG A O 1
ATOM 699 N N . GLU A 1 92 ? 8.543 -11.463 -10.937 1.00 97.00 92 GLU A N 1
ATOM 700 C CA . GLU A 1 92 ? 8.245 -11.546 -12.367 1.00 97.00 92 GLU A CA 1
ATOM 701 C C . GLU A 1 92 ? 7.924 -10.161 -12.943 1.00 97.00 92 GLU A C 1
ATOM 703 O O . GLU A 1 92 ? 8.520 -9.771 -13.949 1.00 97.00 92 GLU A O 1
ATOM 708 N N . MET A 1 93 ? 7.076 -9.387 -12.258 1.00 97.25 93 MET A N 1
ATOM 709 C CA . MET A 1 93 ? 6.721 -8.023 -12.658 1.00 97.25 93 MET A CA 1
ATOM 710 C C . MET A 1 93 ? 7.941 -7.092 -12.670 1.00 97.25 93 MET A C 1
ATOM 712 O O . MET A 1 93 ? 8.161 -6.366 -13.637 1.00 97.25 93 MET A O 1
ATOM 716 N N . GLN A 1 94 ? 8.774 -7.141 -11.628 1.00 95.69 94 GLN A N 1
ATOM 717 C CA . GLN A 1 94 ? 9.992 -6.339 -11.518 1.00 95.69 94 GLN A CA 1
ATOM 718 C C . GLN A 1 94 ? 10.980 -6.676 -12.641 1.00 95.69 94 GLN A C 1
ATOM 720 O O . GLN A 1 94 ? 11.540 -5.774 -13.262 1.00 95.69 94 GLN A O 1
ATOM 725 N N . ALA A 1 95 ? 11.179 -7.965 -12.939 1.00 96.38 95 ALA A N 1
ATOM 726 C CA . ALA A 1 95 ? 12.064 -8.389 -14.020 1.00 96.38 95 ALA A CA 1
ATOM 727 C C . ALA A 1 95 ? 11.564 -7.921 -15.396 1.00 96.38 95 ALA A C 1
ATOM 729 O O . ALA A 1 95 ? 12.374 -7.499 -16.221 1.00 96.38 95 ALA A O 1
ATOM 730 N N . ALA A 1 96 ? 10.251 -7.966 -15.638 1.00 98.19 96 ALA A N 1
ATOM 731 C CA . ALA A 1 96 ? 9.658 -7.476 -16.879 1.00 98.19 96 ALA A CA 1
ATOM 732 C C . ALA A 1 96 ? 9.798 -5.956 -17.028 1.00 98.19 96 ALA A C 1
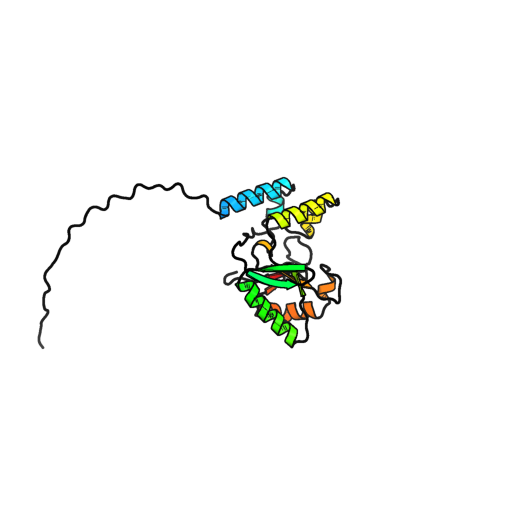ATOM 734 O O . ALA A 1 96 ? 10.276 -5.492 -18.061 1.00 98.19 96 ALA A O 1
ATOM 735 N N . ALA A 1 97 ? 9.510 -5.193 -15.968 1.00 97.31 97 ALA A N 1
ATOM 736 C CA . ALA A 1 97 ? 9.718 -3.746 -15.958 1.00 97.31 97 ALA A CA 1
ATOM 737 C C . ALA A 1 97 ? 11.176 -3.385 -16.289 1.00 97.31 97 ALA A C 1
ATOM 739 O O . ALA A 1 97 ? 11.436 -2.507 -17.112 1.00 97.31 97 ALA A O 1
ATOM 740 N N . MET A 1 98 ? 12.141 -4.120 -15.723 1.00 96.38 98 MET A N 1
ATOM 741 C CA . MET A 1 98 ? 13.563 -3.909 -16.008 1.00 96.38 98 MET A CA 1
ATOM 742 C C . MET A 1 98 ? 13.939 -4.180 -17.472 1.00 96.38 98 MET A C 1
ATOM 744 O O . MET A 1 98 ? 14.799 -3.481 -18.008 1.00 96.38 98 MET A O 1
ATOM 748 N N . VAL A 1 99 ? 13.325 -5.172 -18.129 1.00 98.06 99 VAL A N 1
ATOM 749 C CA . VAL A 1 99 ? 13.534 -5.431 -19.570 1.00 98.06 99 VAL A CA 1
ATOM 750 C C . VAL A 1 99 ? 13.076 -4.238 -20.408 1.00 98.06 99 VAL A C 1
ATOM 752 O O . VAL A 1 99 ? 13.737 -3.891 -21.389 1.00 98.06 99 VAL A O 1
ATOM 755 N N . ASP A 1 100 ? 12.013 -3.572 -19.970 1.00 97.94 100 ASP A N 1
ATOM 756 C CA . ASP A 1 100 ? 11.474 -2.372 -20.601 1.00 97.94 100 ASP A CA 1
ATOM 757 C C . ASP A 1 100 ? 12.152 -1.078 -20.132 1.00 97.94 100 ASP A C 1
ATOM 759 O O . ASP A 1 100 ? 11.645 0.007 -20.418 1.00 97.94 100 ASP A O 1
ATOM 763 N N . ASP A 1 101 ? 13.300 -1.157 -19.444 1.00 96.44 101 ASP A N 1
ATOM 764 C CA . ASP A 1 101 ? 14.045 0.001 -18.925 1.00 96.44 101 ASP A CA 1
ATOM 765 C C . ASP A 1 101 ? 13.188 0.874 -17.976 1.00 96.44 101 ASP A C 1
ATOM 767 O O . ASP A 1 101 ? 13.230 2.108 -17.987 1.00 96.44 101 ASP A O 1
ATOM 771 N N . VAL A 1 102 ? 12.360 0.209 -17.165 1.00 96.75 102 VAL A N 1
ATOM 772 C CA . VAL A 1 102 ? 11.542 0.798 -16.100 1.00 96.75 102 VAL A CA 1
ATOM 773 C C . VAL A 1 102 ? 11.989 0.237 -14.753 1.00 96.75 102 VAL A C 1
ATOM 775 O O . VAL A 1 102 ? 11.943 -0.965 -14.504 1.00 96.75 102 VAL A O 1
ATOM 778 N N . THR A 1 103 ? 12.392 1.126 -13.847 1.00 93.44 103 THR A N 1
ATOM 779 C CA . THR A 1 103 ? 12.733 0.754 -12.470 1.00 93.44 103 THR A CA 1
ATOM 780 C C . THR A 1 103 ? 11.527 0.956 -11.564 1.00 93.44 103 THR A C 1
ATOM 782 O O . THR A 1 103 ? 11.025 2.072 -11.436 1.00 93.44 103 THR A O 1
ATOM 785 N N . LEU A 1 104 ? 11.108 -0.118 -10.897 1.00 93.00 104 LEU A N 1
ATOM 786 C CA . LEU A 1 104 ? 10.124 -0.090 -9.819 1.00 93.00 104 LEU A CA 1
ATOM 787 C C . LEU A 1 104 ? 10.845 -0.299 -8.485 1.00 93.00 104 LEU A C 1
ATOM 789 O O . LEU A 1 104 ? 11.399 -1.373 -8.240 1.00 93.00 104 LEU A O 1
ATOM 793 N N . THR A 1 105 ? 10.839 0.721 -7.627 1.00 91.44 105 THR A N 1
ATOM 794 C CA . THR A 1 105 ? 11.422 0.634 -6.283 1.00 91.44 105 THR A CA 1
ATOM 795 C C . THR A 1 105 ? 10.334 0.292 -5.278 1.00 91.44 105 THR A C 1
ATOM 797 O O . THR A 1 105 ? 9.394 1.066 -5.106 1.00 91.44 105 THR A O 1
ATOM 800 N N . LEU A 1 106 ? 10.475 -0.843 -4.592 1.00 92.88 106 LEU A N 1
ATOM 801 C CA . LEU A 1 106 ? 9.603 -1.220 -3.482 1.00 92.88 106 LEU A CA 1
ATOM 802 C C . LEU A 1 106 ? 9.937 -0.372 -2.249 1.00 92.88 106 LEU A C 1
ATOM 804 O O . LEU A 1 106 ? 11.086 -0.363 -1.813 1.00 92.88 106 LEU A O 1
ATOM 808 N N . VAL A 1 107 ? 8.941 0.314 -1.685 1.00 92.25 107 VAL A N 1
ATOM 809 C CA . VAL A 1 107 ? 9.120 1.163 -0.487 1.00 92.25 107 VAL A CA 1
ATOM 810 C C . VAL A 1 107 ? 8.248 0.756 0.698 1.00 92.25 107 VAL A C 1
ATOM 812 O O . VAL A 1 107 ? 8.530 1.121 1.841 1.00 92.25 107 VAL A O 1
ATOM 815 N N . SER A 1 108 ? 7.188 -0.014 0.456 1.00 93.81 108 SER A N 1
ATOM 816 C CA . SER A 1 108 ? 6.378 -0.632 1.506 1.00 93.81 108 SER A CA 1
ATOM 817 C C . SER A 1 108 ? 5.808 -1.959 1.027 1.00 93.81 108 SER A C 1
ATOM 819 O O . SER A 1 108 ? 5.535 -2.143 -0.155 1.00 93.81 108 SER A O 1
ATOM 821 N N . ALA A 1 109 ? 5.623 -2.883 1.965 1.00 95.81 109 ALA A N 1
ATOM 822 C CA . ALA A 1 109 ? 5.030 -4.196 1.733 1.00 95.81 109 ALA A CA 1
ATOM 823 C C . ALA A 1 109 ? 4.211 -4.584 2.974 1.00 95.81 109 ALA A C 1
ATOM 825 O O . ALA A 1 109 ? 3.422 -3.773 3.453 1.00 95.81 109 ALA A O 1
ATOM 826 N N . PHE A 1 110 ? 4.399 -5.776 3.547 1.00 96.69 110 PHE A N 1
ATOM 827 C CA . PHE A 1 110 ? 3.686 -6.167 4.760 1.00 96.69 110 PHE A CA 1
ATOM 828 C C . PHE A 1 110 ? 3.821 -5.139 5.891 1.00 96.69 110 PHE A C 1
ATOM 830 O O . PHE A 1 110 ? 4.913 -4.667 6.226 1.00 96.69 110 PHE A O 1
ATOM 837 N N . ARG A 1 111 ? 2.689 -4.865 6.539 1.00 95.50 111 ARG A N 1
ATOM 838 C CA . ARG A 1 111 ? 2.602 -4.010 7.721 1.00 95.50 111 ARG A CA 1
ATOM 839 C C . ARG A 1 111 ? 1.718 -4.691 8.750 1.00 95.50 111 ARG A C 1
ATOM 841 O O . ARG A 1 111 ? 0.569 -5.005 8.453 1.00 95.50 111 ARG A O 1
ATOM 848 N N . SER A 1 112 ? 2.229 -4.905 9.960 1.00 95.88 112 SER A N 1
ATOM 849 C CA . SER A 1 112 ? 1.431 -5.514 11.027 1.00 95.88 112 SER A CA 1
ATOM 850 C C . SER A 1 112 ? 0.343 -4.567 11.536 1.00 95.88 112 SER A C 1
ATOM 852 O O . SER A 1 112 ? 0.381 -3.352 11.307 1.00 95.88 112 SER A O 1
ATOM 854 N N . LEU A 1 113 ? -0.622 -5.133 12.257 1.00 96.00 113 LEU A N 1
ATOM 855 C CA . LEU A 1 113 ? -1.679 -4.403 12.944 1.00 96.00 113 LEU A CA 1
ATOM 856 C C . LEU A 1 113 ? -1.101 -3.350 13.902 1.00 96.00 113 LEU A C 1
ATOM 858 O O . LEU A 1 113 ? -1.517 -2.193 13.869 1.00 96.00 113 LEU A O 1
ATOM 862 N N . GLU A 1 114 ? -0.092 -3.729 14.686 1.00 95.56 114 GLU A N 1
ATOM 863 C CA . GLU A 1 114 ? 0.579 -2.860 15.660 1.00 95.56 114 GLU A CA 1
ATOM 864 C C . GLU A 1 114 ? 1.365 -1.737 14.978 1.00 95.56 114 GLU A C 1
ATOM 866 O O . GLU A 1 114 ? 1.370 -0.602 15.453 1.00 95.56 114 GLU A O 1
ATOM 871 N N . HIS A 1 115 ? 2.011 -2.019 13.842 1.00 95.62 115 HIS A N 1
ATOM 872 C CA . HIS A 1 115 ? 2.712 -0.982 13.088 1.00 95.62 115 HIS A CA 1
ATOM 873 C C . HIS A 1 115 ? 1.712 0.029 12.506 1.00 95.62 115 HIS A C 1
ATOM 875 O O . HIS A 1 115 ? 1.922 1.235 12.630 1.00 95.62 115 HIS A O 1
ATOM 881 N N . GLN A 1 116 ? 0.589 -0.427 11.940 1.00 97.75 116 GLN A N 1
ATOM 882 C CA . GLN A 1 116 ? -0.453 0.485 11.456 1.00 97.75 116 GLN A CA 1
ATOM 883 C C . GLN A 1 116 ? -1.038 1.326 12.603 1.00 97.75 116 GLN A C 1
ATOM 885 O O . GLN A 1 116 ? -1.225 2.530 12.439 1.00 97.75 116 GLN A O 1
ATOM 890 N N . GLU A 1 117 ? -1.278 0.737 13.779 1.00 97.88 117 GLU A N 1
ATOM 891 C CA . GLU A 1 117 ? -1.685 1.494 14.970 1.00 97.88 117 GLU A CA 1
ATOM 892 C C . GLU A 1 117 ? -0.665 2.586 15.315 1.00 97.88 117 GLU A C 1
ATOM 894 O O . GLU A 1 117 ? -1.040 3.750 15.477 1.00 97.88 117 GLU A O 1
ATOM 899 N N . GLN A 1 118 ? 0.616 2.224 15.405 1.00 98.00 118 GLN A N 1
ATOM 900 C CA . GLN A 1 118 ? 1.684 3.151 15.765 1.00 98.00 118 GLN A CA 1
ATOM 901 C C . GLN A 1 118 ? 1.801 4.303 14.756 1.00 98.00 118 GLN A C 1
ATOM 903 O O . GLN A 1 118 ? 1.876 5.460 15.171 1.00 98.00 118 GLN A O 1
ATOM 908 N N . LEU A 1 119 ? 1.707 4.009 13.454 1.00 96.69 119 LEU A N 1
ATOM 909 C CA . LEU A 1 119 ? 1.688 5.012 12.385 1.00 96.69 119 LEU A CA 1
ATOM 910 C C . LEU A 1 119 ? 0.587 6.058 12.621 1.00 96.69 119 LEU A C 1
ATOM 912 O O . LEU A 1 119 ? 0.839 7.263 12.562 1.00 96.69 119 LEU A O 1
ATOM 916 N N . LEU A 1 120 ? -0.635 5.609 12.925 1.00 98.06 120 LEU A N 1
ATOM 917 C CA . LEU A 1 120 ? -1.749 6.515 13.202 1.00 98.06 120 LEU A CA 1
ATOM 918 C C . LEU A 1 120 ? -1.517 7.304 14.500 1.00 98.06 120 LEU A C 1
ATOM 920 O O . LEU A 1 120 ? -1.749 8.514 14.519 1.00 98.06 120 LEU A O 1
ATOM 924 N N . ARG A 1 121 ? -1.027 6.663 15.571 1.00 98.12 121 ARG A N 1
ATOM 925 C CA . ARG A 1 121 ? -0.722 7.347 16.842 1.00 98.12 121 ARG A CA 1
ATOM 926 C C . ARG A 1 121 ? 0.309 8.455 16.666 1.00 98.12 121 ARG A C 1
ATOM 928 O O . ARG A 1 121 ? 0.133 9.529 17.242 1.00 98.12 121 ARG A O 1
ATOM 935 N N . ASP A 1 122 ? 1.342 8.222 15.865 1.00 98.19 122 ASP A N 1
ATOM 936 C CA . ASP A 1 122 ? 2.381 9.219 15.606 1.00 98.19 122 ASP A CA 1
ATOM 937 C C . ASP A 1 122 ? 1.830 10.424 14.839 1.00 98.19 122 ASP A C 1
ATOM 939 O O . ASP A 1 122 ? 2.106 11.567 15.210 1.00 98.19 122 ASP A O 1
ATOM 943 N N . ARG A 1 123 ? 0.961 10.199 13.847 1.00 97.50 123 ARG A N 1
ATOM 944 C CA . ARG A 1 123 ? 0.276 11.289 13.129 1.00 97.50 123 ARG A CA 1
ATOM 945 C C . ARG A 1 123 ? -0.633 12.113 14.043 1.00 97.50 123 ARG A C 1
ATOM 947 O O . ARG A 1 123 ? -0.572 13.342 14.026 1.00 97.50 123 ARG A O 1
ATOM 954 N N . LEU A 1 124 ? -1.410 11.456 14.908 1.00 97.56 124 LEU A N 1
ATOM 955 C CA . LEU A 1 124 ? -2.246 12.141 15.904 1.00 97.56 124 LEU A CA 1
ATOM 956 C C . LEU A 1 124 ? -1.402 12.959 16.892 1.00 97.56 124 LEU A C 1
ATOM 958 O O . LEU A 1 124 ? -1.736 14.097 17.221 1.00 97.56 124 LEU A O 1
ATOM 962 N N . LYS A 1 125 ? -0.271 12.406 17.344 1.00 97.69 125 LYS A N 1
ATOM 963 C CA . LYS A 1 125 ? 0.676 13.100 18.227 1.00 97.69 125 LYS A CA 1
ATOM 964 C C . LYS A 1 125 ? 1.300 14.328 17.558 1.00 97.69 125 LYS A C 1
ATOM 966 O O . LYS A 1 125 ? 1.578 15.311 18.244 1.00 97.69 125 LYS A O 1
ATOM 971 N N . ASN A 1 126 ? 1.470 14.291 16.239 1.00 97.31 126 ASN A N 1
ATOM 972 C CA . ASN A 1 126 ? 1.938 15.419 15.434 1.00 97.31 126 ASN A CA 1
ATOM 973 C C . ASN A 1 126 ? 0.840 16.463 15.146 1.00 97.31 126 ASN A C 1
ATOM 975 O O . ASN A 1 126 ? 1.101 17.448 14.457 1.00 97.31 126 ASN A O 1
ATOM 979 N N . GLY A 1 127 ? -0.360 16.297 15.712 1.00 97.19 127 GLY A N 1
ATOM 980 C CA . GLY A 1 127 ? -1.437 17.287 15.684 1.00 97.19 127 GLY A CA 1
ATOM 981 C C . GLY A 1 127 ? -2.477 17.076 14.587 1.00 97.19 127 GLY A C 1
ATOM 982 O O . GLY A 1 127 ? -3.378 17.904 14.451 1.00 97.19 127 GLY A O 1
ATOM 983 N N . GLU A 1 128 ? -2.391 15.990 13.815 1.00 98.00 128 GLU A N 1
ATOM 984 C CA . GLU A 1 128 ? -3.443 15.640 12.861 1.00 98.00 128 GLU A CA 1
ATOM 985 C C . GLU A 1 128 ? -4.700 15.131 13.583 1.00 98.00 128 GLU A C 1
ATOM 987 O O . GLU A 1 128 ? -4.621 14.473 14.621 1.00 98.00 128 GLU A O 1
ATOM 992 N N . THR A 1 129 ? -5.884 15.404 13.027 1.00 97.12 129 THR A N 1
ATOM 993 C CA . THR A 1 129 ? -7.132 14.798 13.522 1.00 97.12 129 THR A CA 1
ATOM 994 C C . THR A 1 129 ? -7.314 13.401 12.943 1.00 97.12 129 THR A C 1
ATOM 996 O O . THR A 1 129 ? -6.830 13.114 11.845 1.00 97.12 129 THR A O 1
ATOM 999 N N . ILE A 1 130 ? -8.077 12.542 13.624 1.00 95.88 130 ILE A N 1
ATOM 1000 C CA . ILE A 1 130 ? -8.329 11.185 13.129 1.00 95.88 130 ILE A CA 1
ATOM 1001 C C . ILE A 1 130 ? -9.024 11.192 11.763 1.00 95.88 130 ILE A C 1
ATOM 1003 O O . ILE A 1 130 ? -8.666 10.413 10.886 1.00 95.88 130 ILE A O 1
ATOM 1007 N N . GLU A 1 131 ? -9.939 12.130 11.518 1.00 93.62 131 GLU A N 1
ATOM 1008 C CA . GLU A 1 131 ? -10.610 12.278 10.223 1.00 93.62 131 GLU A CA 1
ATOM 1009 C C . GLU A 1 131 ? -9.639 12.675 9.108 1.00 93.62 131 GLU A C 1
ATOM 1011 O O . GLU A 1 131 ? -9.841 12.297 7.957 1.00 93.62 131 GLU A O 1
ATOM 1016 N N . THR A 1 132 ? -8.595 13.443 9.428 1.00 94.81 132 THR A N 1
ATOM 1017 C CA . THR A 1 132 ? -7.563 13.837 8.459 1.00 94.81 132 THR A CA 1
ATOM 1018 C C . THR A 1 132 ? -6.648 12.663 8.149 1.00 94.81 132 THR A C 1
ATOM 1020 O O . THR A 1 132 ? -6.415 12.367 6.977 1.00 94.81 132 THR A O 1
ATOM 1023 N N . VAL A 1 133 ? -6.204 11.950 9.186 1.00 96.19 133 VAL A N 1
ATOM 1024 C CA . VAL A 1 133 ? -5.369 10.753 9.052 1.00 96.19 133 VAL A CA 1
ATOM 1025 C C . VAL A 1 133 ? -6.067 9.694 8.204 1.00 96.19 133 VAL A C 1
ATOM 1027 O O . VAL A 1 133 ? -5.470 9.150 7.277 1.00 96.19 133 VAL A O 1
ATOM 1030 N N . LEU A 1 134 ? -7.359 9.468 8.452 1.00 95.06 134 LEU A N 1
ATOM 1031 C CA . LEU A 1 134 ? -8.147 8.457 7.755 1.00 95.06 134 LEU A CA 1
ATOM 1032 C C . LEU A 1 134 ? -8.397 8.747 6.267 1.00 95.06 134 LEU A C 1
ATOM 1034 O O . LEU A 1 134 ? -8.833 7.841 5.557 1.00 95.06 134 LEU A O 1
ATOM 1038 N N . LYS A 1 135 ? -8.098 9.956 5.769 1.00 93.00 135 LYS A N 1
ATOM 1039 C CA . LYS A 1 135 ? -8.134 10.258 4.325 1.00 93.00 135 LYS A CA 1
ATOM 1040 C C . LYS A 1 135 ? -6.943 9.675 3.567 1.00 93.00 135 LYS A C 1
ATOM 1042 O O . LYS A 1 135 ? -7.048 9.498 2.366 1.00 93.00 135 LYS A O 1
ATOM 1047 N N . THR A 1 136 ? -5.819 9.416 4.231 1.00 91.88 136 THR A N 1
ATOM 1048 C CA . THR A 1 136 ? -4.578 8.922 3.592 1.00 91.88 136 THR A CA 1
ATOM 1049 C C . THR A 1 136 ? -3.991 7.722 4.329 1.00 91.88 136 THR A C 1
ATOM 1051 O O . THR A 1 136 ? -2.796 7.449 4.293 1.00 91.88 136 THR A O 1
ATOM 1054 N N . SER A 1 137 ? -4.806 7.069 5.152 1.00 93.88 137 SER A N 1
ATOM 1055 C CA . SER A 1 137 ? -4.445 5.857 5.872 1.00 93.88 137 SER A CA 1
ATOM 1056 C C . SER A 1 137 ? -5.713 5.094 6.208 1.00 93.88 137 SER A C 1
ATOM 1058 O O . SER A 1 137 ? -6.722 5.661 6.639 1.00 93.88 137 SER A O 1
ATOM 1060 N N . THR A 1 138 ? -5.663 3.784 6.037 1.00 95.56 138 THR A N 1
ATOM 1061 C CA . THR A 1 138 ? -6.733 2.900 6.482 1.00 95.56 138 THR A CA 1
ATOM 1062 C C . THR A 1 138 ? -6.671 2.700 8.002 1.00 95.56 138 THR A C 1
ATOM 1064 O O . THR A 1 138 ? -5.591 2.761 8.604 1.00 95.56 138 THR A O 1
ATOM 1067 N N . PRO A 1 139 ? -7.819 2.467 8.659 1.00 97.25 139 PRO A N 1
ATOM 1068 C CA . PRO A 1 139 ? -7.847 2.029 10.050 1.00 97.25 139 PRO A CA 1
ATOM 1069 C C . PRO A 1 139 ? -7.050 0.719 10.244 1.00 97.25 139 PRO A C 1
ATOM 1071 O O . PRO A 1 139 ? -7.057 -0.126 9.342 1.00 97.25 139 PRO A O 1
ATOM 1074 N N . PRO A 1 140 ? -6.394 0.493 11.399 1.00 97.69 140 PRO A N 1
ATOM 1075 C CA . PRO A 1 140 ? -5.767 -0.791 11.713 1.00 97.69 140 PRO A CA 1
ATOM 1076 C C . PRO A 1 140 ? -6.760 -1.949 11.548 1.00 97.69 140 PRO A C 1
ATOM 1078 O O . PRO A 1 140 ? -7.903 -1.853 11.991 1.00 97.69 140 PRO A O 1
ATOM 1081 N N . GLY A 1 141 ? -6.343 -3.025 10.878 1.00 96.69 141 GLY A N 1
ATOM 1082 C CA . GLY A 1 141 ? -7.199 -4.160 10.511 1.00 96.69 141 GLY A CA 1
ATOM 1083 C C . GLY A 1 141 ? -7.919 -4.004 9.170 1.00 96.69 141 GLY A C 1
ATOM 1084 O O . GLY A 1 141 ? -8.522 -4.956 8.691 1.00 96.69 141 GLY A O 1
ATOM 1085 N N . PHE A 1 142 ? -7.837 -2.835 8.534 1.00 96.69 142 PHE A N 1
ATOM 1086 C CA . PHE A 1 142 ? -8.454 -2.549 7.232 1.00 96.69 142 PHE A CA 1
ATOM 1087 C C . PHE A 1 142 ? -7.419 -2.127 6.179 1.00 96.69 142 PHE A C 1
ATOM 1089 O O . PHE A 1 142 ? -7.782 -1.721 5.079 1.00 96.69 142 PHE A O 1
ATOM 1096 N N . SER A 1 143 ? -6.127 -2.223 6.508 1.00 97.12 143 SER A N 1
ATOM 1097 C CA . SER A 1 143 ? -5.026 -2.016 5.568 1.00 97.12 143 SER A CA 1
ATOM 1098 C C . SER A 1 143 ? -4.731 -3.284 4.786 1.00 97.12 143 SER A C 1
ATOM 1100 O O . SER A 1 143 ? -4.479 -4.334 5.375 1.00 97.12 143 SER A O 1
ATOM 1102 N N . GLU A 1 144 ? -4.698 -3.185 3.460 1.00 96.94 144 GLU A N 1
ATOM 1103 C CA . GLU A 1 144 ? -4.343 -4.314 2.600 1.00 96.94 144 GLU A CA 1
ATOM 1104 C C . GLU A 1 144 ? -2.921 -4.825 2.871 1.00 96.94 144 GLU A C 1
ATOM 1106 O O . GLU A 1 144 ? -2.667 -6.017 2.723 1.00 96.94 144 GLU A O 1
ATOM 1111 N N . HIS A 1 145 ? -2.014 -3.980 3.379 1.00 97.50 145 HIS A N 1
ATOM 1112 C CA . HIS A 1 145 ? -0.667 -4.403 3.781 1.00 97.50 145 HIS A CA 1
ATOM 1113 C C . HIS A 1 145 ? -0.662 -5.466 4.887 1.00 97.50 145 HIS A C 1
ATOM 1115 O O . HIS A 1 145 ? 0.320 -6.197 5.011 1.00 97.50 145 HIS A O 1
ATOM 1121 N N . HIS A 1 146 ? -1.737 -5.608 5.672 1.00 97.06 146 HIS A N 1
ATOM 1122 C CA . HIS A 1 146 ? -1.849 -6.696 6.651 1.00 97.06 146 HIS A CA 1
ATOM 1123 C C . HIS A 1 146 ? -1.821 -8.073 5.981 1.00 97.06 146 HIS A C 1
ATOM 1125 O O . HIS A 1 146 ? -1.313 -9.033 6.555 1.00 97.06 146 HIS A O 1
ATOM 1131 N N . THR A 1 147 ? -2.318 -8.177 4.749 1.00 95.88 147 THR A N 1
ATOM 1132 C CA . THR A 1 147 ? -2.377 -9.451 4.019 1.00 95.88 147 THR A CA 1
ATOM 1133 C C . THR A 1 147 ? -1.014 -9.914 3.501 1.00 95.88 147 THR A C 1
ATOM 1135 O O . THR A 1 147 ? -0.855 -11.075 3.138 1.00 95.88 147 THR A O 1
ATOM 1138 N N . GLY A 1 148 ? -0.027 -9.011 3.445 1.00 96.25 148 GLY A N 1
ATOM 1139 C CA . GLY A 1 148 ? 1.236 -9.254 2.750 1.00 96.25 148 GLY A CA 1
ATOM 1140 C C . GLY A 1 148 ? 1.124 -9.233 1.220 1.00 96.25 148 GLY A C 1
ATOM 1141 O O . GLY A 1 148 ? 2.105 -9.567 0.562 1.00 96.25 148 GLY A O 1
ATOM 1142 N N . ASP A 1 149 ? -0.030 -8.837 0.669 1.00 96.88 149 ASP A N 1
ATOM 1143 C CA . ASP A 1 149 ? -0.297 -8.793 -0.777 1.00 96.88 149 ASP A CA 1
ATOM 1144 C C . ASP A 1 149 ? -0.251 -7.372 -1.369 1.00 96.88 149 ASP A C 1
ATOM 1146 O O . ASP A 1 149 ? -0.300 -7.220 -2.588 1.00 96.88 149 ASP A O 1
ATOM 1150 N N . ALA A 1 150 ? -0.179 -6.331 -0.530 1.00 97.44 150 ALA A N 1
ATOM 1151 C CA . ALA A 1 150 ? -0.139 -4.934 -0.964 1.00 97.44 150 ALA A CA 1
ATOM 1152 C C . ALA A 1 150 ? 1.268 -4.342 -0.907 1.00 97.44 150 ALA A C 1
ATOM 1154 O O . ALA A 1 150 ? 1.968 -4.475 0.107 1.00 97.44 150 ALA A O 1
ATOM 1155 N N . LEU A 1 151 ? 1.644 -3.683 -2.000 1.00 97.25 151 LEU A N 1
ATOM 1156 C CA . LEU A 1 151 ? 2.972 -3.176 -2.301 1.00 97.25 151 LEU A CA 1
ATOM 1157 C C . LEU A 1 151 ? 2.893 -1.695 -2.665 1.00 97.25 151 LEU A C 1
ATOM 1159 O O . LEU A 1 151 ? 2.053 -1.303 -3.473 1.00 97.25 151 LEU A O 1
ATOM 1163 N N . ASP A 1 152 ? 3.818 -0.910 -2.119 1.00 97.06 152 ASP A N 1
ATOM 1164 C CA . ASP A 1 152 ? 3.998 0.485 -2.507 1.00 97.06 152 ASP A CA 1
ATOM 1165 C C . ASP A 1 152 ? 5.230 0.624 -3.398 1.00 97.06 152 ASP A C 1
ATOM 1167 O O . ASP A 1 152 ? 6.343 0.262 -2.991 1.00 97.06 152 ASP A O 1
ATOM 1171 N N . PHE A 1 153 ? 5.035 1.181 -4.593 1.00 95.44 153 PHE A N 1
ATOM 1172 C CA . PHE A 1 153 ? 6.090 1.414 -5.578 1.00 95.44 153 PHE A CA 1
ATOM 1173 C C . PHE A 1 153 ? 6.389 2.893 -5.769 1.00 95.44 153 PHE A C 1
ATOM 1175 O O . PHE A 1 153 ? 5.489 3.725 -5.795 1.00 95.44 153 PHE A O 1
ATOM 1182 N N . MET A 1 154 ? 7.665 3.214 -5.968 1.00 91.44 154 MET A N 1
ATOM 1183 C CA . MET A 1 154 ? 8.131 4.567 -6.269 1.00 91.44 154 MET A CA 1
ATOM 1184 C C . MET A 1 154 ? 9.179 4.558 -7.382 1.00 91.44 154 MET A C 1
ATOM 1186 O O . MET A 1 154 ? 9.676 3.509 -7.800 1.00 91.44 154 MET A O 1
ATOM 1190 N N . THR A 1 155 ? 9.553 5.761 -7.819 1.00 89.94 155 THR A N 1
ATOM 1191 C CA . THR A 1 155 ? 10.759 6.008 -8.619 1.00 89.94 155 THR A CA 1
ATOM 1192 C C . THR A 1 155 ? 11.673 6.997 -7.903 1.00 89.94 155 THR A C 1
ATOM 1194 O O . THR A 1 155 ? 11.285 7.619 -6.915 1.00 89.94 155 THR A O 1
ATOM 1197 N N . THR A 1 156 ? 12.884 7.176 -8.422 1.00 86.31 156 THR A N 1
ATOM 1198 C CA . THR A 1 156 ? 13.807 8.227 -7.973 1.00 86.31 156 THR A CA 1
ATOM 1199 C C . THR A 1 156 ? 13.514 9.603 -8.572 1.00 86.31 156 THR A C 1
ATOM 1201 O O . THR A 1 156 ? 14.141 10.579 -8.167 1.00 86.31 156 THR A O 1
ATOM 1204 N N . ASP A 1 157 ? 12.606 9.692 -9.547 1.00 86.38 157 ASP A N 1
ATOM 1205 C CA . ASP A 1 157 ? 12.395 10.905 -10.348 1.00 86.38 157 ASP A CA 1
ATOM 1206 C C . ASP A 1 157 ? 11.453 11.906 -9.669 1.00 86.38 157 ASP A C 1
ATOM 1208 O O . ASP A 1 157 ? 11.416 13.083 -10.035 1.00 86.38 157 ASP A O 1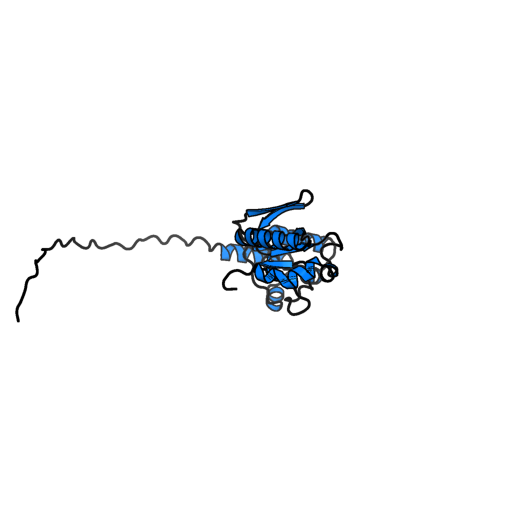
ATOM 1212 N N . VAL A 1 158 ? 10.686 11.443 -8.681 1.00 93.00 158 VAL A N 1
ATOM 1213 C CA . VAL A 1 158 ? 9.682 12.224 -7.954 1.00 93.00 158 VAL A CA 1
ATOM 1214 C C . VAL A 1 158 ? 9.768 11.963 -6.455 1.00 93.00 158 VAL A C 1
ATOM 1216 O O . VAL A 1 158 ? 10.355 10.980 -6.004 1.00 93.00 158 VAL A O 1
ATOM 1219 N N . GLU A 1 159 ? 9.172 12.856 -5.669 1.00 92.06 159 GLU A N 1
ATOM 1220 C CA . GLU A 1 159 ? 9.063 12.674 -4.225 1.00 92.06 159 GLU A CA 1
ATOM 1221 C C . GLU A 1 159 ? 8.177 11.453 -3.900 1.00 92.06 159 GLU A C 1
ATOM 1223 O O . GLU A 1 159 ? 7.099 11.306 -4.491 1.00 92.06 159 GLU A O 1
ATOM 1228 N N . PRO A 1 160 ? 8.602 10.567 -2.979 1.00 89.44 160 PRO A N 1
ATOM 1229 C CA . PRO A 1 160 ? 7.836 9.377 -2.630 1.00 89.44 160 PRO A CA 1
ATOM 1230 C C . PRO A 1 160 ? 6.509 9.732 -1.948 1.00 89.44 160 PRO A C 1
ATOM 1232 O O . PRO A 1 160 ? 6.412 10.728 -1.235 1.00 89.44 160 PRO A O 1
ATOM 1235 N N . PHE A 1 161 ? 5.505 8.871 -2.122 1.00 91.88 161 PHE A N 1
ATOM 1236 C CA . PHE A 1 161 ? 4.153 9.012 -1.557 1.00 91.88 161 PHE A CA 1
ATOM 1237 C C . PHE A 1 161 ? 3.446 10.306 -1.989 1.00 91.88 161 PHE A C 1
ATOM 1239 O O . PHE A 1 161 ? 2.716 10.927 -1.215 1.00 91.88 161 PHE A O 1
ATOM 1246 N N . THR A 1 162 ? 3.670 10.718 -3.240 1.00 94.12 162 THR A N 1
ATOM 1247 C CA . THR A 1 162 ? 3.001 11.868 -3.853 1.00 94.12 162 THR A CA 1
ATOM 1248 C C . THR A 1 162 ? 2.280 11.476 -5.138 1.00 94.12 162 THR A C 1
ATOM 1250 O O . THR A 1 162 ? 2.674 10.541 -5.838 1.00 94.12 162 THR A O 1
ATOM 1253 N N . GLU A 1 163 ? 1.226 12.222 -5.475 1.00 95.44 163 GLU A N 1
ATOM 1254 C CA . GLU A 1 163 ? 0.460 12.023 -6.713 1.00 95.44 163 GLU A CA 1
ATOM 1255 C C . GLU A 1 163 ? 1.327 12.220 -7.972 1.00 95.44 163 GLU A C 1
ATOM 1257 O O . GLU A 1 163 ? 1.003 11.693 -9.029 1.00 95.44 163 GLU A O 1
ATOM 1262 N N . ALA A 1 164 ? 2.489 12.880 -7.855 1.00 96.31 164 ALA A N 1
ATOM 1263 C CA . ALA A 1 164 ? 3.443 13.033 -8.953 1.00 96.31 164 ALA A CA 1
ATOM 1264 C C . ALA A 1 164 ? 3.958 11.691 -9.506 1.00 96.31 164 ALA A C 1
ATOM 1266 O O . ALA A 1 164 ? 4.406 11.647 -10.652 1.00 96.31 164 ALA A O 1
ATOM 1267 N N . PHE A 1 165 ? 3.872 10.592 -8.739 1.00 97.06 165 PHE A N 1
ATOM 1268 C CA . PHE A 1 165 ? 4.182 9.254 -9.251 1.00 97.06 165 PHE A CA 1
ATOM 1269 C C . PHE A 1 165 ? 3.304 8.876 -10.454 1.00 97.06 165 PHE A C 1
ATOM 1271 O O . PHE A 1 165 ? 3.819 8.244 -11.377 1.00 97.06 165 PHE A O 1
ATOM 1278 N N . ALA A 1 166 ? 2.051 9.346 -10.511 1.00 96.94 166 ALA A N 1
ATOM 1279 C CA . ALA A 1 166 ? 1.130 9.087 -11.621 1.00 96.94 166 ALA A CA 1
ATOM 1280 C C . ALA A 1 166 ? 1.640 9.611 -12.980 1.00 96.94 166 ALA A C 1
ATOM 1282 O O . ALA A 1 166 ? 1.352 9.048 -14.032 1.00 96.94 166 ALA A O 1
ATOM 1283 N N . GLU A 1 167 ? 2.484 10.644 -12.971 1.00 96.62 167 GLU A N 1
ATOM 1284 C CA . GLU A 1 167 ? 3.034 11.253 -14.189 1.00 96.62 167 GLU A CA 1
ATOM 1285 C C . GLU A 1 167 ? 4.295 10.536 -14.710 1.00 96.62 167 GLU A C 1
ATOM 1287 O O . GLU A 1 167 ? 4.842 10.867 -15.773 1.00 96.62 167 GLU A O 1
ATOM 1292 N N . THR A 1 168 ? 4.790 9.538 -13.975 1.00 97.25 168 THR A N 1
ATOM 1293 C CA . THR A 1 168 ? 6.054 8.860 -14.283 1.00 97.25 168 THR A CA 1
ATOM 1294 C C . THR A 1 168 ? 5.900 7.789 -15.364 1.00 97.25 168 THR A C 1
ATOM 1296 O O . THR A 1 168 ? 4.816 7.282 -15.651 1.00 97.25 168 THR A O 1
ATOM 1299 N N . ARG A 1 169 ? 7.028 7.396 -15.974 1.00 97.06 169 ARG A N 1
ATOM 1300 C CA . ARG A 1 169 ? 7.077 6.227 -16.870 1.00 97.06 169 ARG A CA 1
ATOM 1301 C C . ARG A 1 169 ? 6.732 4.933 -16.123 1.00 97.06 169 ARG A C 1
ATOM 1303 O O . ARG A 1 169 ? 6.114 4.059 -16.716 1.00 97.06 169 ARG A O 1
ATOM 1310 N N . ALA A 1 170 ? 7.111 4.832 -14.849 1.00 97.56 170 ALA A N 1
ATOM 1311 C CA . ALA A 1 170 ? 6.843 3.667 -14.016 1.00 97.56 170 ALA A CA 1
ATOM 1312 C C . ALA A 1 170 ? 5.350 3.447 -13.775 1.00 97.56 170 ALA A C 1
ATOM 1314 O O . ALA A 1 170 ? 4.870 2.335 -13.963 1.00 97.56 170 ALA A O 1
ATOM 1315 N N . PHE A 1 171 ? 4.611 4.501 -13.423 1.00 97.81 171 PHE A N 1
ATOM 1316 C CA . PHE A 1 171 ? 3.169 4.383 -13.228 1.00 97.81 171 PHE A CA 1
ATOM 1317 C C . PHE A 1 171 ? 2.447 3.994 -14.519 1.00 97.81 171 PHE A C 1
ATOM 1319 O O . PHE A 1 171 ? 1.686 3.033 -14.510 1.00 97.81 171 PHE A O 1
ATOM 1326 N N . ARG A 1 172 ? 2.772 4.639 -15.650 1.00 98.06 172 ARG A N 1
ATOM 1327 C CA . ARG A 1 172 ? 2.215 4.245 -16.958 1.00 98.06 172 ARG A CA 1
ATOM 1328 C C . ARG A 1 172 ? 2.493 2.779 -17.294 1.00 98.06 172 ARG A C 1
ATOM 1330 O O . ARG A 1 172 ? 1.608 2.080 -17.769 1.00 98.06 172 ARG A O 1
ATOM 1337 N N . TRP A 1 173 ? 3.707 2.300 -17.014 1.00 98.38 173 TRP A N 1
ATOM 1338 C CA . TRP A 1 173 ? 4.045 0.892 -17.216 1.00 98.38 173 TRP A CA 1
ATOM 1339 C C . TRP A 1 173 ? 3.200 -0.029 -16.324 1.00 98.38 173 TRP A C 1
ATOM 1341 O O . TRP A 1 173 ? 2.716 -1.052 -16.800 1.00 98.38 173 TRP A O 1
ATOM 1351 N N . LEU A 1 174 ? 2.973 0.337 -15.057 1.00 98.44 174 LEU A N 1
ATOM 1352 C CA . LEU A 1 174 ? 2.111 -0.428 -14.150 1.00 98.44 174 LEU A CA 1
ATOM 1353 C C . LEU A 1 174 ? 0.657 -0.472 -14.639 1.00 98.44 174 LEU A C 1
ATOM 1355 O O . LEU A 1 174 ? 0.064 -1.546 -14.645 1.00 98.44 174 LEU A O 1
ATOM 1359 N N . GLU A 1 175 ? 0.093 0.647 -15.096 1.00 98.31 175 GLU A N 1
ATOM 1360 C CA . GLU A 1 175 ? -1.273 0.673 -15.642 1.00 98.31 175 GLU A CA 1
ATOM 1361 C C . GLU A 1 175 ? -1.452 -0.265 -16.842 1.00 98.31 175 GLU A C 1
ATOM 1363 O O . GLU A 1 175 ? -2.506 -0.882 -16.994 1.00 98.31 175 GLU A O 1
ATOM 1368 N N . GLU A 1 176 ? -0.420 -0.398 -17.675 1.00 98.44 176 GLU A N 1
ATOM 1369 C CA . GLU A 1 176 ? -0.451 -1.245 -18.867 1.00 98.44 176 GLU A CA 1
ATOM 1370 C C . GLU A 1 176 ? -0.169 -2.727 -18.568 1.00 98.44 176 GLU A C 1
ATOM 1372 O O . GLU A 1 176 ? -0.721 -3.586 -19.253 1.00 98.44 176 GLU A O 1
ATOM 1377 N N . ASN A 1 177 ? 0.665 -3.039 -17.564 1.00 98.56 177 ASN A N 1
ATOM 1378 C CA . ASN A 1 177 ? 1.256 -4.378 -17.409 1.00 98.56 177 ASN A CA 1
ATOM 1379 C C . ASN A 1 177 ? 0.976 -5.057 -16.060 1.00 98.56 177 ASN A C 1
ATOM 1381 O O . ASN A 1 177 ? 1.042 -6.280 -15.972 1.00 98.56 177 ASN A O 1
ATOM 1385 N N . ALA A 1 178 ? 0.664 -4.322 -14.987 1.00 98.00 178 ALA A N 1
ATOM 1386 C CA . ALA A 1 178 ? 0.579 -4.907 -13.641 1.00 98.00 178 ALA A CA 1
ATOM 1387 C C . ALA A 1 178 ? -0.508 -5.994 -13.527 1.00 98.00 178 ALA A C 1
ATOM 1389 O O . ALA A 1 178 ? -0.337 -6.974 -12.796 1.00 98.00 178 ALA A O 1
ATOM 1390 N N . ALA A 1 179 ? -1.593 -5.864 -14.297 1.00 97.25 179 ALA A N 1
ATOM 1391 C CA . ALA A 1 179 ? -2.677 -6.843 -14.336 1.00 97.25 179 ALA A CA 1
ATOM 1392 C C . ALA A 1 179 ? -2.229 -8.224 -14.852 1.00 97.25 179 ALA A C 1
ATOM 1394 O O . ALA A 1 179 ? -2.764 -9.234 -14.394 1.00 97.25 179 ALA A O 1
ATOM 1395 N N . ASP A 1 180 ? -1.217 -8.290 -15.726 1.00 97.31 180 ASP A N 1
ATOM 1396 C CA . ASP A 1 180 ? -0.653 -9.557 -16.221 1.00 97.31 180 ASP A CA 1
ATOM 1397 C C . ASP A 1 180 ? 0.070 -10.342 -15.113 1.00 97.31 180 ASP A C 1
ATOM 1399 O O . ASP A 1 180 ? 0.232 -11.559 -15.202 1.00 97.31 180 ASP A O 1
ATOM 1403 N N . TYR A 1 181 ? 0.434 -9.650 -14.031 1.00 96.88 181 TYR A N 1
ATOM 1404 C CA . TYR A 1 181 ? 1.024 -10.203 -12.812 1.00 96.88 181 TYR A CA 1
ATOM 1405 C C . TYR A 1 181 ? 0.029 -10.224 -11.646 1.00 96.88 181 TYR A C 1
ATOM 1407 O O . TYR A 1 181 ? 0.422 -10.338 -10.485 1.00 96.88 181 TYR A O 1
ATOM 1415 N N . CYS A 1 182 ? -1.267 -10.109 -11.951 1.00 96.88 182 CYS A N 1
ATOM 1416 C CA . CYS A 1 182 ? -2.369 -10.087 -10.993 1.00 96.88 182 CYS A CA 1
ATOM 1417 C C . CYS A 1 182 ? -2.334 -8.912 -10.002 1.00 96.88 182 CYS A C 1
ATOM 1419 O O . CYS A 1 182 ? -2.976 -8.997 -8.959 1.00 96.88 182 CYS A O 1
ATOM 1421 N N . PHE A 1 183 ? -1.632 -7.816 -10.293 1.00 97.81 183 PHE A N 1
ATOM 1422 C CA . PHE A 1 183 ? -1.667 -6.613 -9.461 1.00 97.81 183 PHE A CA 1
ATOM 1423 C C . PHE A 1 183 ? -2.723 -5.619 -9.950 1.00 97.81 183 PHE A C 1
ATOM 1425 O O . PHE A 1 183 ? -2.929 -5.432 -11.149 1.00 97.81 183 PHE A O 1
ATOM 1432 N N . LYS A 1 184 ? -3.374 -4.944 -9.001 1.00 96.81 184 LYS A N 1
ATOM 1433 C CA . LYS A 1 184 ? -4.357 -3.887 -9.253 1.00 96.81 184 LYS A CA 1
ATOM 1434 C C . LYS A 1 184 ? -4.061 -2.665 -8.387 1.00 96.81 184 LYS A C 1
ATOM 1436 O O . LYS A 1 184 ? -3.742 -2.810 -7.210 1.00 96.81 184 LYS A O 1
ATOM 1441 N N . LEU A 1 185 ? -4.246 -1.476 -8.954 1.00 97.38 185 LEU A N 1
ATOM 1442 C CA . LEU A 1 185 ? -4.280 -0.217 -8.213 1.00 97.38 185 LEU A CA 1
ATOM 1443 C C . LEU A 1 185 ? -5.493 -0.186 -7.268 1.00 97.38 185 LEU A C 1
ATOM 1445 O O . LEU A 1 185 ? -6.642 -0.242 -7.725 1.00 97.38 185 LEU A O 1
ATOM 1449 N N . SER A 1 186 ? -5.252 -0.104 -5.959 1.00 95.38 186 SER A N 1
ATOM 1450 C CA . SER A 1 186 ? -6.337 -0.191 -4.966 1.00 95.38 186 SER A CA 1
ATOM 1451 C C . SER A 1 186 ? -7.076 1.127 -4.762 1.00 95.38 186 SER A C 1
ATOM 1453 O O . SER A 1 186 ? -8.282 1.113 -4.516 1.00 95.38 186 SER A O 1
ATOM 1455 N N . TYR A 1 187 ? -6.380 2.260 -4.890 1.00 95.31 187 TYR A N 1
ATOM 1456 C CA . TYR A 1 187 ? -6.946 3.587 -4.643 1.00 95.31 187 TYR A CA 1
ATOM 1457 C C . TYR A 1 187 ? -6.769 4.504 -5.862 1.00 95.31 187 TYR A C 1
ATOM 1459 O O . TYR A 1 187 ? -5.884 5.361 -5.849 1.00 95.31 187 TYR A O 1
ATOM 1467 N N . PRO A 1 188 ? -7.581 4.332 -6.926 1.00 95.00 188 PRO A N 1
ATOM 1468 C CA . PRO A 1 188 ? -7.634 5.267 -8.052 1.00 95.00 188 PRO A CA 1
ATOM 1469 C C . PRO A 1 188 ? -8.282 6.609 -7.651 1.00 95.00 188 PRO A C 1
ATOM 1471 O O . PRO A 1 188 ? -8.697 6.793 -6.505 1.00 95.00 188 PRO A O 1
ATOM 1474 N N . GLU A 1 189 ? -8.345 7.579 -8.571 1.00 90.31 189 GLU A N 1
ATOM 1475 C CA . GLU A 1 189 ? -8.923 8.911 -8.299 1.00 90.31 189 GLU A CA 1
ATOM 1476 C C . GLU A 1 189 ? -10.391 8.854 -7.841 1.00 90.31 189 GLU A C 1
ATOM 1478 O O . GLU A 1 189 ? -10.803 9.613 -6.960 1.00 90.31 189 GLU A 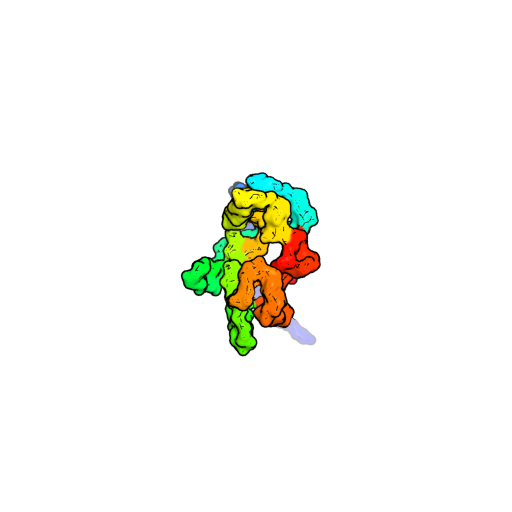O 1
ATOM 1483 N N . GLU A 1 190 ? -11.164 7.921 -8.398 1.00 87.56 190 GLU A N 1
ATOM 1484 C CA . GLU A 1 190 ? -12.572 7.684 -8.072 1.00 87.56 190 GLU A CA 1
ATOM 1485 C C . GLU A 1 190 ? -12.753 6.316 -7.376 1.00 87.56 190 GLU A C 1
ATOM 1487 O O . GLU A 1 190 ? -11.894 5.447 -7.470 1.00 87.56 190 GLU A 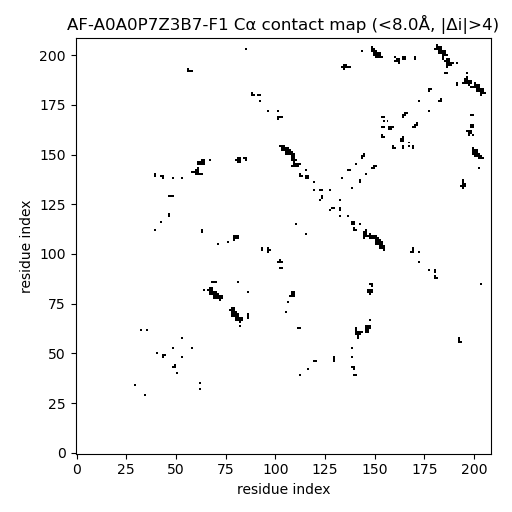O 1
ATOM 1492 N N . ASP A 1 191 ? -13.864 6.109 -6.657 1.00 79.56 191 ASP A N 1
ATOM 1493 C CA . ASP A 1 191 ? -14.250 4.816 -6.047 1.00 79.56 191 ASP A CA 1
ATOM 1494 C C . ASP A 1 191 ? -13.257 4.176 -5.042 1.00 79.56 191 ASP A C 1
ATOM 1496 O O . ASP A 1 191 ? -13.172 2.959 -4.894 1.00 79.56 191 ASP A O 1
ATOM 1500 N N . ASN A 1 192 ? -12.558 4.996 -4.259 1.00 82.88 192 ASN A N 1
ATOM 1501 C CA . ASN A 1 192 ? -11.453 4.602 -3.367 1.00 82.88 192 ASN A CA 1
ATOM 1502 C C . ASN A 1 192 ? -11.812 4.522 -1.863 1.00 82.88 192 ASN A C 1
ATOM 1504 O O . ASN A 1 192 ? -10.971 4.761 -0.995 1.00 82.88 192 ASN A O 1
ATOM 1508 N N . ASN A 1 193 ? -13.071 4.236 -1.505 1.00 84.12 193 ASN A N 1
ATOM 1509 C CA . ASN A 1 193 ? -13.520 4.116 -0.099 1.00 84.12 193 ASN A CA 1
ATOM 1510 C C . ASN A 1 193 ? -13.214 5.358 0.784 1.00 84.12 193 ASN A C 1
ATOM 1512 O O . ASN A 1 193 ? -13.074 5.276 2.016 1.00 84.12 193 ASN A O 1
ATOM 1516 N N . GLY A 1 194 ? -13.090 6.532 0.155 1.00 84.06 194 GLY A N 1
ATOM 1517 C CA . GLY A 1 194 ? -12.722 7.787 0.815 1.00 84.06 194 GLY A CA 1
ATOM 1518 C C . GLY A 1 194 ? -11.261 7.855 1.277 1.00 84.06 194 GLY A C 1
ATOM 1519 O O . GLY A 1 194 ? -10.935 8.708 2.106 1.00 84.06 194 GLY A O 1
ATOM 1520 N N . ILE A 1 195 ? -10.406 6.940 0.813 1.00 91.00 195 ILE A N 1
ATOM 1521 C CA . ILE A 1 195 ? -8.945 7.112 0.797 1.00 91.00 195 ILE A CA 1
ATOM 1522 C C . ILE A 1 195 ? -8.614 8.036 -0.381 1.00 91.00 195 ILE A C 1
ATOM 1524 O O . ILE A 1 195 ? -9.351 8.063 -1.352 1.00 91.00 195 ILE A O 1
ATOM 1528 N N . LYS A 1 196 ? -7.577 8.867 -0.298 1.00 93.12 196 LYS A N 1
ATOM 1529 C CA . LYS A 1 196 ? -7.155 9.683 -1.445 1.00 93.12 196 LYS A CA 1
ATOM 1530 C C . LYS A 1 196 ? -6.588 8.801 -2.559 1.00 93.12 196 LYS A C 1
ATOM 1532 O O . LYS A 1 196 ? -6.312 7.630 -2.348 1.00 93.12 196 LYS A O 1
ATOM 1537 N N . PHE A 1 197 ? -6.398 9.387 -3.735 1.00 96.38 197 PHE A N 1
ATOM 1538 C CA . PHE A 1 197 ? -5.637 8.747 -4.796 1.00 96.38 197 PHE A CA 1
ATOM 1539 C C . PHE A 1 197 ? -4.228 8.388 -4.298 1.00 96.38 197 PHE A C 1
ATOM 1541 O O . PHE A 1 197 ? -3.509 9.251 -3.789 1.00 96.38 197 PHE A O 1
ATOM 1548 N N . GLU A 1 198 ? -3.847 7.118 -4.434 1.00 96.75 198 GLU A N 1
ATOM 1549 C CA . GLU A 1 198 ? -2.526 6.607 -4.054 1.00 96.75 198 GLU A CA 1
ATOM 1550 C C . GLU A 1 198 ? -1.934 5.833 -5.242 1.00 96.75 198 GLU A C 1
ATOM 1552 O O . GLU A 1 198 ? -2.006 4.603 -5.274 1.00 96.75 198 GLU A O 1
ATOM 1557 N N . PRO A 1 199 ? -1.341 6.519 -6.243 1.00 97.31 199 PRO A N 1
ATOM 1558 C CA . PRO A 1 199 ? -0.833 5.877 -7.463 1.00 97.31 199 PRO A CA 1
ATOM 1559 C C . PRO A 1 199 ? 0.262 4.833 -7.205 1.00 97.31 199 PRO A C 1
ATOM 1561 O O . PRO A 1 199 ? 0.578 4.014 -8.068 1.00 97.31 199 PRO A O 1
ATOM 1564 N N . TRP A 1 200 ? 0.872 4.867 -6.024 1.00 97.88 200 TRP A N 1
ATOM 1565 C CA . TRP A 1 200 ? 1.914 3.941 -5.611 1.00 97.88 200 TRP A CA 1
ATOM 1566 C C . TRP A 1 200 ? 1.391 2.622 -5.038 1.00 97.88 200 TRP A C 1
ATOM 1568 O O . TRP A 1 200 ? 2.190 1.694 -4.962 1.00 97.88 200 TRP A O 1
ATOM 1578 N N . HIS A 1 201 ? 0.118 2.519 -4.629 1.00 97.88 201 HIS A N 1
ATOM 1579 C CA . HIS A 1 201 ? -0.393 1.381 -3.848 1.00 97.88 201 HIS A CA 1
ATOM 1580 C C . HIS A 1 201 ? -1.058 0.327 -4.742 1.00 97.88 201 HIS A C 1
ATOM 1582 O O . HIS A 1 201 ? -2.159 0.527 -5.267 1.00 97.88 201 HIS A O 1
ATOM 1588 N N . TRP A 1 202 ? -0.421 -0.836 -4.870 1.00 98.12 202 TRP A N 1
ATOM 1589 C CA . TRP A 1 202 ? -0.878 -1.935 -5.725 1.00 98.12 202 TRP A CA 1
ATOM 1590 C C . TRP A 1 202 ? -1.029 -3.224 -4.926 1.00 98.12 202 TRP A C 1
ATOM 1592 O O . TRP A 1 202 ? -0.140 -3.612 -4.170 1.00 98.12 202 TRP A O 1
ATOM 1602 N N . ARG A 1 203 ? -2.142 -3.932 -5.118 1.00 97.56 203 ARG A N 1
ATOM 1603 C CA . ARG A 1 203 ? -2.438 -5.192 -4.425 1.00 97.56 203 ARG A CA 1
ATOM 1604 C C . ARG A 1 203 ? -2.497 -6.365 -5.390 1.00 97.56 203 ARG A C 1
ATOM 1606 O O . ARG A 1 203 ? -3.137 -6.273 -6.436 1.00 97.56 203 ARG A O 1
ATOM 1613 N N . LEU A 1 204 ? -1.881 -7.481 -5.000 1.00 97.44 204 LEU A N 1
ATOM 1614 C CA . LEU A 1 204 ? -2.071 -8.766 -5.663 1.00 97.44 204 LEU A CA 1
ATOM 1615 C C . LEU A 1 204 ? -3.515 -9.249 -5.456 1.00 97.44 204 LEU A C 1
ATOM 1617 O O . LEU A 1 204 ? -3.980 -9.394 -4.326 1.00 97.44 204 LEU A O 1
ATOM 1621 N N . LEU A 1 205 ? -4.202 -9.551 -6.550 1.00 94.38 205 LEU A N 1
ATOM 1622 C CA . LEU A 1 205 ? -5.497 -10.216 -6.557 1.00 94.38 205 LEU A CA 1
ATOM 1623 C C . LEU A 1 205 ? -5.299 -11.724 -6.418 1.00 94.38 205 LEU A C 1
ATOM 1625 O O . LEU A 1 205 ? -4.570 -12.349 -7.197 1.00 94.38 205 LEU A O 1
ATOM 1629 N N . ARG A 1 206 ? -5.963 -12.327 -5.431 1.00 85.06 206 ARG A N 1
ATOM 1630 C CA . ARG A 1 206 ? -5.946 -13.785 -5.272 1.00 85.06 206 ARG A CA 1
ATOM 1631 C C . ARG A 1 206 ? -6.983 -14.434 -6.181 1.00 85.06 206 ARG A C 1
ATOM 1633 O O . ARG A 1 206 ? -8.000 -13.848 -6.535 1.00 85.06 206 ARG A O 1
ATOM 1640 N N . ALA A 1 207 ? -6.733 -15.687 -6.554 1.00 76.00 207 ALA A N 1
ATOM 1641 C CA . ALA A 1 207 ? -7.671 -16.447 -7.369 1.00 76.00 207 ALA A CA 1
ATOM 1642 C C . ALA A 1 207 ? -9.043 -16.545 -6.671 1.00 76.00 207 ALA A C 1
ATOM 1644 O O . ALA A 1 207 ? -9.150 -17.128 -5.592 1.00 76.00 207 ALA A O 1
ATOM 1645 N N . GLY A 1 208 ? -10.085 -16.011 -7.315 1.00 66.38 208 GLY A N 1
ATOM 1646 C CA . GLY A 1 208 ? -11.457 -16.002 -6.795 1.00 66.38 208 GLY A CA 1
ATOM 1647 C C . GLY A 1 208 ? -11.911 -14.679 -6.170 1.00 66.38 208 GLY A C 1
ATOM 1648 O O . GLY A 1 208 ? -13.055 -14.619 -5.719 1.00 66.38 208 GLY A O 1
ATOM 1649 N N . GLU A 1 209 ? -11.050 -13.659 -6.156 1.00 63.66 209 GLU A N 1
ATOM 1650 C CA . GLU A 1 209 ? -11.415 -12.257 -5.899 1.00 63.66 209 GLU A CA 1
ATOM 1651 C C . GLU A 1 209 ? -11.856 -11.522 -7.174 1.00 63.66 209 GLU A C 1
ATOM 1653 O O . GLU A 1 209 ? -11.407 -11.908 -8.281 1.00 63.66 209 GLU A O 1
#

Sequence (209 aa):
MINRCRPALLLLLVPLASLAEPRCEADALPDPSADYRARVEAINTGLGISDTSIKNRGLSLQIQQDDLVVADIDPGQGVFFMSREARDAWREMQAAAMVDDVTLTLVSAFRSLEHQEQLLRDRLKNGETIETVLKTSTPPGFSEHHTGDALDFMTTDVEPFTEAFAETRAFRWLEENAADYCFKLSYPEEDNNGIKFEPWHWRLLRAGE

Mean predicted aligned error: 9.49 Å

pLDDT: mean 85.62, std 19.05, range [29.91, 98.56]

Radius of gyration: 26.02 Å; Cα contacts (8 Å, |Δi|>4): 281; chains: 1; bounding box: 48×89×51 Å